Protein AF-0000000078900955 (afdb_homodimer)

Sequence (194 aa):
MAQRLTGERGRADDDAGPAPTTMTDDDWQAQVTREAAKAIGQWLEGRGRLHQPIAVLTLPELEAMAANAIARFVVLASERIRDRPDDNRDLTRLLLGMAQRLTGERGRADDDAGPAPTTMTDDDWQAQVTREAAKAIGQWLEGRGRLHQPIAVLTLPELEAMAANAIARFVVLASERIRDRPDDNRDLTRLLLG

Structure (mmCIF, N/CA/C/O backbone):
data_AF-0000000078900955-model_v1
#
loop_
_entity.id
_entity.type
_entity.pdbx_description
1 polymer 'Uncharacterized protein'
#
loop_
_atom_site.group_PDB
_atom_site.id
_atom_site.type_symbol
_atom_site.label_atom_id
_atom_site.label_alt_id
_atom_site.label_comp_id
_atom_site.label_asym_id
_atom_site.label_entity_id
_atom_site.label_seq_id
_atom_site.pdbx_PDB_ins_code
_atom_site.Cartn_x
_atom_site.Cartn_y
_atom_site.Cartn_z
_atom_site.occupancy
_atom_site.B_iso_or_equiv
_atom_site.auth_seq_id
_atom_site.auth_comp_id
_atom_site.auth_asym_id
_atom_site.auth_atom_id
_atom_site.pdbx_PDB_model_num
ATOM 1 N N . MET A 1 1 ? -34.344 26.328 66.875 1 30.12 1 MET A N 1
ATOM 2 C CA . MET A 1 1 ? -33.594 25.078 66.812 1 30.12 1 MET A CA 1
ATOM 3 C C . MET A 1 1 ? -33.469 24.625 65.375 1 30.12 1 MET A C 1
ATOM 5 O O . MET A 1 1 ? -34.438 24.141 64.75 1 30.12 1 MET A O 1
ATOM 9 N N . ALA A 1 2 ? -32.75 25.469 64.5 1 43.09 2 ALA A N 1
ATOM 10 C CA . ALA A 1 2 ? -32.594 25.422 63.062 1 43.09 2 ALA A CA 1
ATOM 11 C C . ALA A 1 2 ? -31.906 24.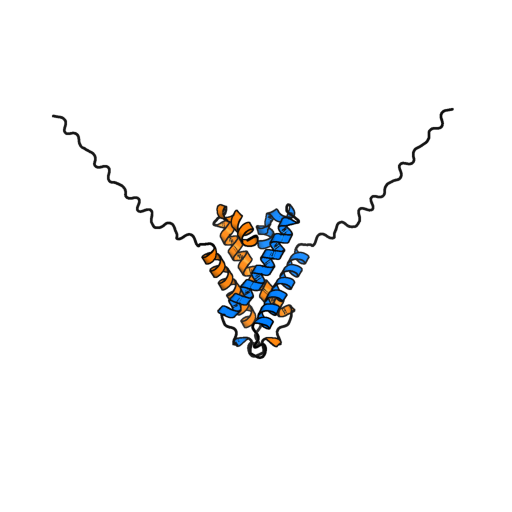141 62.625 1 43.09 2 ALA A C 1
ATOM 13 O O . ALA A 1 2 ? -30.859 23.781 63.156 1 43.09 2 ALA A O 1
ATOM 14 N N . GLN A 1 3 ? -32.656 23.109 62.219 1 37.81 3 GLN A N 1
ATOM 15 C CA . GLN A 1 3 ? -32.219 21.828 61.688 1 37.81 3 GLN A CA 1
ATOM 16 C C . GLN A 1 3 ? -31.234 22.016 60.531 1 37.81 3 GLN A C 1
ATOM 18 O O . GLN A 1 3 ? -31.516 22.75 59.594 1 37.81 3 GLN A O 1
ATOM 23 N N . ARG A 1 4 ? -29.969 21.844 60.812 1 40.12 4 ARG A N 1
ATOM 24 C CA . ARG A 1 4 ? -28.812 21.766 59.938 1 40.12 4 ARG A CA 1
ATOM 25 C C . ARG A 1 4 ? -28.984 20.641 58.906 1 40.12 4 ARG A C 1
ATOM 27 O O . ARG A 1 4 ? -28.984 19.469 59.281 1 40.12 4 ARG A O 1
ATOM 34 N N . LEU A 1 5 ? -29.891 20.859 57.938 1 44.38 5 LEU A N 1
ATOM 35 C CA . LEU A 1 5 ? -29.938 19.844 56.875 1 44.38 5 LEU A CA 1
ATOM 36 C C . LEU A 1 5 ? -28.562 19.641 56.25 1 44.38 5 LEU A C 1
ATOM 38 O O . LEU A 1 5 ? -27.969 20.578 55.75 1 44.38 5 LEU A O 1
ATOM 42 N N . THR A 1 6 ? -27.766 18.797 56.844 1 43.53 6 THR A N 1
ATOM 43 C CA . THR A 1 6 ? -26.516 18.312 56.281 1 43.53 6 THR A CA 1
ATOM 44 C C . THR A 1 6 ? -26.734 17.703 54.906 1 43.53 6 THR A C 1
ATOM 46 O O . THR A 1 6 ? -27.531 16.766 54.75 1 43.53 6 THR A O 1
ATOM 49 N N . GLY A 1 7 ? -26.812 18.5 53.875 1 39.59 7 GLY A N 1
ATOM 50 C CA . GLY A 1 7 ? -26.828 18.047 52.5 1 39.59 7 GLY A CA 1
ATOM 51 C C . GLY A 1 7 ? -25.719 17.047 52.188 1 39.59 7 GLY A C 1
ATOM 52 O O . GLY A 1 7 ? -24.547 17.328 52.438 1 39.59 7 GLY A O 1
ATOM 53 N N . GLU A 1 8 ? -25.953 15.711 52.406 1 42.03 8 GLU A N 1
ATOM 54 C CA . GLU A 1 8 ? -25.062 14.68 51.906 1 42.03 8 GLU A CA 1
ATOM 55 C C . GLU A 1 8 ? -24.688 14.938 50.438 1 42.03 8 GLU A C 1
ATOM 57 O O . GLU A 1 8 ? -25.562 15.094 49.594 1 42.03 8 GLU A O 1
ATOM 62 N N . ARG A 1 9 ? -23.609 15.68 50.219 1 45.16 9 ARG A N 1
ATOM 63 C CA . ARG A 1 9 ? -23.016 15.68 48.875 1 45.16 9 ARG A CA 1
ATOM 64 C C . ARG A 1 9 ? -22.781 14.258 48.375 1 45.16 9 ARG A C 1
ATOM 66 O O . ARG A 1 9 ? -22.062 13.477 49 1 45.16 9 ARG A O 1
ATOM 73 N N . GLY A 1 10 ? -23.812 13.68 47.781 1 38.97 10 GLY A N 1
ATOM 74 C CA . GLY A 1 10 ? -23.578 12.438 47.062 1 38.97 10 GLY A CA 1
ATOM 75 C C . GLY A 1 10 ? -22.312 12.469 46.219 1 38.97 10 GLY A C 1
ATOM 76 O O . GLY A 1 10 ? -22.078 13.414 45.469 1 38.97 10 GLY A O 1
ATOM 77 N N . ARG A 1 11 ? -21.266 11.844 46.656 1 44.22 11 ARG A N 1
ATOM 78 C CA . ARG A 1 11 ? -20.078 11.539 45.875 1 44.22 11 ARG A CA 1
ATOM 79 C C . ARG A 1 11 ? -20.469 10.992 44.5 1 44.22 11 ARG A C 1
ATOM 81 O O . ARG A 1 11 ? -21.047 9.906 44.406 1 44.22 11 ARG A O 1
ATOM 88 N N . ALA A 1 12 ? -20.906 11.93 43.625 1 44.22 12 ALA A N 1
ATOM 89 C CA . ALA A 1 12 ? -20.953 11.453 42.219 1 44.22 12 ALA A CA 1
ATOM 90 C C . ALA A 1 12 ? -19.672 10.719 41.844 1 44.22 12 ALA A C 1
ATOM 92 O O . ALA A 1 12 ? -18.594 11.312 41.844 1 44.22 12 ALA A O 1
ATOM 93 N N . ASP A 1 13 ? -19.469 9.477 42.281 1 42.44 13 ASP A N 1
ATOM 94 C CA . ASP A 1 13 ? -18.469 8.609 41.688 1 42.44 13 ASP A CA 1
ATOM 95 C C . ASP A 1 13 ? -18.484 8.734 40.156 1 42.44 13 ASP A C 1
ATOM 97 O O . ASP A 1 13 ? -19.5 8.398 39.531 1 42.44 13 ASP A O 1
ATOM 101 N N . ASP A 1 14 ? -17.922 9.836 39.688 1 42.22 14 ASP A N 1
ATOM 102 C CA . ASP A 1 14 ? -17.609 9.859 38.25 1 42.22 14 ASP A CA 1
ATOM 103 C C . ASP A 1 14 ? -17.062 8.516 37.781 1 42.22 14 ASP A C 1
ATOM 105 O O . ASP A 1 14 ? -15.93 8.148 38.125 1 42.22 14 ASP A O 1
ATOM 109 N N . ASP A 1 15 ? -17.797 7.562 37.812 1 42.69 15 ASP A N 1
ATOM 110 C CA . ASP A 1 15 ? -17.375 6.387 37.062 1 42.69 15 ASP A CA 1
ATOM 111 C C . ASP A 1 15 ? -16.797 6.785 35.719 1 42.69 15 ASP A C 1
ATOM 113 O O . ASP A 1 15 ? -17.531 6.965 34.75 1 42.69 15 ASP A O 1
ATOM 117 N N . ALA A 1 16 ? -15.805 7.77 35.75 1 47.09 16 ALA A N 1
ATOM 118 C CA . ALA A 1 16 ? -15.047 7.891 34.5 1 47.09 16 ALA A CA 1
ATOM 119 C C . ALA A 1 16 ? -14.82 6.523 33.875 1 47.09 16 ALA A C 1
ATOM 121 O O . ALA A 1 16 ? -14.148 5.668 34.438 1 47.09 16 ALA A O 1
ATOM 122 N N . GLY A 1 17 ? -15.766 6.027 33.188 1 43.19 17 GLY A N 1
ATOM 123 C CA . GLY A 1 17 ? -15.547 4.836 32.375 1 43.19 17 GLY A CA 1
ATOM 124 C C . GLY A 1 17 ? -14.148 4.75 31.812 1 43.19 17 GLY A C 1
ATOM 125 O O . GLY A 1 17 ? -13.414 5.742 31.781 1 43.19 17 GLY A O 1
ATOM 126 N N . PRO A 1 18 ? -13.492 3.559 31.844 1 47.34 18 PRO A N 1
ATOM 127 C CA . PRO A 1 18 ? -12.125 3.48 31.312 1 47.34 18 PRO A CA 1
ATOM 128 C C . PRO A 1 18 ? -11.914 4.367 30.094 1 47.34 18 PRO A C 1
ATOM 130 O O . PRO A 1 18 ? -12.859 4.625 29.344 1 47.34 18 PRO A O 1
ATOM 133 N N . ALA A 1 19 ? -11.172 5.363 30.203 1 46.53 19 ALA A N 1
ATOM 134 C CA . ALA A 1 19 ? -10.742 6.184 29.062 1 46.53 19 ALA A CA 1
ATOM 135 C C . ALA A 1 19 ? -10.734 5.375 27.781 1 46.53 19 ALA A C 1
ATOM 137 O O . ALA A 1 19 ? -10.531 4.16 27.797 1 46.53 19 ALA A O 1
ATOM 138 N N . PRO A 1 20 ? -11.547 5.684 26.797 1 47.31 20 PRO A N 1
ATOM 139 C CA . PRO A 1 20 ? -11.461 4.902 25.547 1 47.31 20 PRO A CA 1
ATOM 140 C C . PRO A 1 20 ? -10.062 4.367 25.281 1 47.31 20 PRO A C 1
ATOM 142 O O . PRO A 1 20 ? -9.07 5.055 25.547 1 47.31 20 PRO A O 1
ATOM 145 N N . THR A 1 21 ? -9.773 3.162 25.75 1 49.62 21 THR A N 1
ATOM 146 C CA . THR A 1 21 ? -8.477 2.545 25.516 1 49.62 21 THR A CA 1
ATOM 147 C C . THR A 1 21 ? -7.82 3.133 24.266 1 49.62 21 THR A C 1
ATOM 149 O O . THR A 1 21 ? -8.32 2.953 23.156 1 49.62 21 THR A O 1
ATOM 152 N N . THR A 1 22 ? -7.398 4.387 24.328 1 60.03 22 THR A N 1
ATOM 153 C CA . THR A 1 22 ? -6.684 5.102 23.281 1 60.03 22 THR A CA 1
ATOM 154 C C . THR A 1 22 ? -5.793 4.152 22.484 1 60.03 22 THR A C 1
ATOM 156 O O . THR A 1 22 ? -5.113 3.299 23.062 1 60.03 22 THR A O 1
ATOM 159 N N . MET A 1 23 ? -6.332 3.738 21.281 1 75.25 23 MET A N 1
ATOM 160 C CA . MET A 1 23 ? -5.512 2.949 20.359 1 75.25 23 MET A CA 1
ATOM 161 C C . MET A 1 23 ? -4.047 3.355 20.453 1 75.25 23 MET A C 1
ATOM 163 O O . MET A 1 23 ? -3.707 4.523 20.266 1 75.25 23 MET A O 1
ATOM 167 N N . THR A 1 24 ? -3.254 2.438 21.094 1 81.62 24 THR A N 1
ATOM 168 C CA . THR A 1 24 ? -1.818 2.693 21.141 1 81.62 24 THR A CA 1
ATOM 169 C C . THR A 1 24 ? -1.238 2.832 19.75 1 81.62 24 THR A C 1
ATOM 171 O O . THR A 1 24 ? -1.899 2.498 18.75 1 81.62 24 THR A O 1
ATOM 174 N N . ASP A 1 25 ? -0.126 3.322 19.641 1 80.19 25 ASP A N 1
ATOM 175 C CA . ASP A 1 25 ? 0.554 3.428 18.344 1 80.19 25 ASP A CA 1
ATOM 176 C C . ASP A 1 25 ? 0.719 2.055 17.703 1 80.19 25 ASP A C 1
ATOM 178 O O . ASP A 1 25 ? 0.597 1.919 16.484 1 80.19 25 ASP A O 1
ATOM 182 N N . ASP A 1 26 ? 1.069 1.091 18.547 1 85 26 ASP A N 1
ATOM 183 C CA . ASP A 1 26 ? 1.212 -0.268 18.031 1 85 26 ASP A CA 1
ATOM 184 C C . ASP A 1 26 ? -0.115 -0.791 17.484 1 85 26 ASP A C 1
ATOM 186 O O . ASP A 1 26 ? -0.142 -1.495 16.469 1 85 26 ASP A O 1
ATOM 190 N N . ASP A 1 27 ? -1.159 -0.465 18.234 1 89 27 ASP A N 1
ATOM 191 C CA . ASP A 1 27 ? -2.484 -0.878 17.781 1 89 27 ASP A CA 1
ATOM 192 C C . ASP A 1 27 ? -2.836 -0.232 16.453 1 89 27 ASP A C 1
ATOM 194 O O . ASP A 1 27 ? -3.385 -0.889 15.562 1 89 27 ASP A O 1
ATOM 198 N N . TRP A 1 28 ? -2.508 0.964 16.391 1 87.94 28 TRP A N 1
ATOM 199 C CA . TRP A 1 28 ? -2.791 1.691 15.148 1 87.94 28 TRP A CA 1
ATOM 200 C C . TRP A 1 28 ? -1.975 1.133 13.992 1 87.94 28 TRP A C 1
ATOM 202 O O . TRP A 1 28 ? -2.504 0.912 12.898 1 87.94 28 TRP A O 1
ATOM 212 N N . GLN A 1 29 ? -0.719 0.876 14.164 1 90.56 29 GLN A N 1
ATOM 213 C CA . GLN A 1 29 ? 0.156 0.327 13.133 1 90.56 29 GLN A CA 1
ATOM 214 C C . GLN A 1 29 ? -0.349 -1.029 12.648 1 90.56 29 GLN A C 1
ATOM 216 O O . GLN A 1 29 ? -0.343 -1.307 11.445 1 90.56 29 GLN A O 1
ATOM 221 N N . ALA A 1 30 ? -0.768 -1.816 13.617 1 94.25 30 ALA A N 1
ATOM 222 C CA . ALA A 1 30 ? -1.303 -3.125 13.25 1 94.25 30 ALA A CA 1
ATOM 223 C C . ALA A 1 30 ? -2.568 -2.984 12.414 1 94.25 30 ALA A C 1
ATOM 225 O O . ALA A 1 30 ? -2.736 -3.682 11.406 1 94.25 30 ALA A O 1
ATOM 226 N N . GLN A 1 31 ? -3.402 -2.066 12.859 1 94.56 31 GLN A N 1
ATOM 227 C CA . GLN A 1 31 ? -4.672 -1.865 12.164 1 94.56 31 GLN A CA 1
ATOM 228 C C . GLN A 1 31 ? -4.453 -1.323 10.758 1 94.56 31 GLN A C 1
ATOM 230 O O . GLN A 1 31 ? -5.043 -1.823 9.797 1 94.56 31 GLN A O 1
ATOM 235 N N . VAL A 1 32 ? -3.635 -0.364 10.633 1 94.5 32 VAL A N 1
ATOM 236 C CA . VAL A 1 32 ? -3.434 0.253 9.328 1 94.5 32 VAL A CA 1
ATOM 237 C C . VAL A 1 32 ? -2.756 -0.739 8.383 1 94.5 32 VAL A C 1
ATOM 239 O O . VAL A 1 32 ? -3.084 -0.8 7.195 1 94.5 32 VAL A O 1
ATOM 242 N N . THR A 1 33 ? -1.841 -1.527 8.898 1 97.56 33 THR A N 1
ATOM 243 C CA . THR A 1 33 ? -1.17 -2.537 8.086 1 97.56 33 THR A CA 1
ATOM 244 C C . THR A 1 33 ? -2.168 -3.578 7.582 1 97.56 33 THR A C 1
ATOM 246 O O . THR A 1 33 ? -2.141 -3.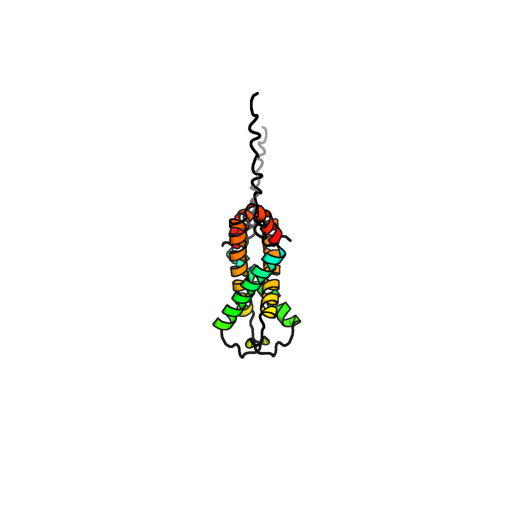957 6.41 1 97.56 33 THR A O 1
ATOM 249 N N . ARG A 1 34 ? -3.021 -3.973 8.453 1 98.69 34 ARG A N 1
ATOM 250 C CA . ARG A 1 34 ? -4.023 -4.969 8.094 1 98.69 34 ARG A CA 1
ATOM 251 C C . ARG A 1 34 ? -4.977 -4.43 7.027 1 98.69 34 ARG A C 1
ATOM 253 O O . ARG A 1 34 ? -5.301 -5.125 6.066 1 98.69 34 ARG A O 1
ATOM 260 N N . GLU A 1 35 ? -5.383 -3.26 7.203 1 98.56 35 GLU A N 1
ATOM 261 C CA . GLU A 1 35 ? -6.301 -2.66 6.238 1 98.56 35 GLU A CA 1
ATOM 262 C C . GLU A 1 35 ? -5.613 -2.436 4.891 1 98.56 35 GLU A C 1
ATOM 264 O O . GLU A 1 35 ? -6.227 -2.623 3.838 1 98.56 35 GLU A O 1
ATOM 269 N N . ALA A 1 36 ? -4.41 -2.064 4.883 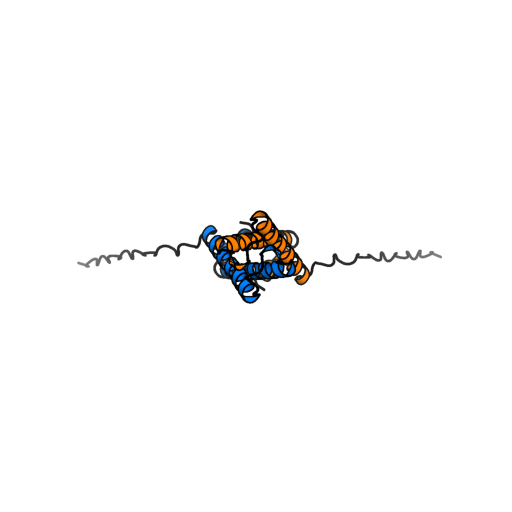1 98.62 36 ALA A N 1
ATOM 270 C CA . ALA A 1 36 ? -3.646 -1.922 3.646 1 98.62 36 ALA A CA 1
ATOM 271 C C . ALA A 1 36 ? -3.432 -3.275 2.977 1 98.62 36 ALA A C 1
ATOM 273 O O . ALA A 1 36 ? -3.477 -3.381 1.748 1 98.62 36 ALA A O 1
ATOM 274 N N . ALA A 1 37 ? -3.186 -4.27 3.791 1 98.94 37 ALA A N 1
ATOM 275 C CA . ALA A 1 37 ? -3.061 -5.629 3.27 1 98.94 37 ALA A CA 1
ATOM 276 C C . ALA A 1 37 ? -4.34 -6.062 2.557 1 98.94 37 ALA A C 1
ATOM 278 O O . ALA A 1 37 ? -4.285 -6.676 1.489 1 98.94 37 ALA A O 1
ATOM 279 N N . LYS A 1 38 ? -5.441 -5.734 3.141 1 98.88 38 LYS A N 1
ATOM 280 C CA . LYS A 1 38 ? -6.727 -6.062 2.527 1 98.88 38 LYS A CA 1
ATOM 281 C C . LYS A 1 38 ? -6.891 -5.352 1.187 1 98.88 38 LYS A C 1
ATOM 283 O O . LYS A 1 38 ? -7.449 -5.918 0.244 1 98.88 38 LYS A O 1
ATOM 288 N N . ALA A 1 39 ? -6.418 -4.184 1.075 1 98.88 39 ALA A N 1
ATOM 289 C CA . ALA A 1 39 ? -6.48 -3.441 -0.182 1 98.88 39 ALA A CA 1
ATOM 290 C C . ALA A 1 39 ? -5.633 -4.113 -1.259 1 98.88 39 ALA A C 1
ATOM 292 O O . ALA A 1 39 ? -6.051 -4.207 -2.416 1 98.88 39 ALA A O 1
ATOM 293 N N . ILE A 1 40 ? -4.43 -4.582 -0.86 1 98.94 40 ILE A N 1
ATOM 294 C CA . ILE A 1 40 ? -3.594 -5.336 -1.786 1 98.94 40 ILE A CA 1
ATOM 295 C C . ILE A 1 40 ? -4.336 -6.59 -2.244 1 98.94 40 ILE A C 1
ATOM 297 O O . ILE A 1 40 ? -4.379 -6.891 -3.439 1 98.94 40 ILE A O 1
ATOM 301 N N . GLY A 1 41 ? -4.848 -7.32 -1.303 1 98.81 41 GLY A N 1
ATOM 302 C CA . GLY A 1 41 ? -5.57 -8.547 -1.609 1 98.81 41 GLY A CA 1
ATOM 303 C C . GLY A 1 41 ? -6.754 -8.32 -2.533 1 98.81 41 GLY A C 1
ATOM 304 O O . GLY A 1 41 ? -6.969 -9.094 -3.471 1 98.81 41 GLY A O 1
ATOM 305 N N . GLN A 1 42 ? -7.531 -7.32 -2.266 1 98.75 42 GLN A N 1
ATOM 306 C CA . GLN A 1 42 ? -8.688 -6.992 -3.098 1 98.75 42 GLN A CA 1
ATOM 307 C C . GLN A 1 42 ? -8.258 -6.664 -4.527 1 98.75 42 GLN A C 1
ATOM 309 O O . GLN A 1 42 ? -8.93 -7.051 -5.484 1 98.75 42 GLN A O 1
ATOM 314 N N . TRP A 1 43 ? -7.215 -5.941 -4.645 1 98.75 43 TRP A N 1
ATOM 315 C CA . TRP A 1 43 ? -6.707 -5.641 -5.98 1 98.75 43 TRP A CA 1
ATOM 316 C C . TRP A 1 43 ? -6.293 -6.914 -6.707 1 98.75 43 TRP A C 1
ATOM 318 O O . TRP A 1 43 ? -6.605 -7.094 -7.887 1 98.75 43 TRP A O 1
ATOM 328 N N . LEU A 1 44 ? -5.539 -7.828 -6.035 1 98.69 44 LEU A N 1
ATOM 329 C CA . LEU A 1 44 ? -5.129 -9.094 -6.633 1 98.69 44 LEU A CA 1
ATOM 330 C C . LEU A 1 44 ? -6.344 -9.891 -7.105 1 98.69 44 LEU A C 1
ATOM 332 O O . LEU A 1 44 ? -6.324 -10.469 -8.195 1 98.69 44 LEU A O 1
ATOM 336 N N . GLU A 1 45 ? -7.34 -9.93 -6.238 1 98.31 45 GLU A N 1
ATOM 337 C CA . GLU A 1 45 ? -8.57 -10.625 -6.602 1 98.31 45 GLU A CA 1
ATOM 338 C C . GLU A 1 45 ? -9.219 -10 -7.828 1 98.31 45 GLU A C 1
ATOM 340 O O . GLU A 1 45 ? -9.711 -10.703 -8.711 1 98.31 45 GLU A O 1
ATOM 345 N N . GLY A 1 46 ? -9.211 -8.695 -7.879 1 98.19 46 GLY A N 1
ATOM 346 C CA . GLY A 1 46 ? -9.797 -7.973 -8.992 1 98.19 46 GLY A CA 1
ATOM 347 C C . GLY A 1 46 ? -9.031 -8.148 -10.289 1 98.19 46 GLY A C 1
ATOM 348 O O . GLY A 1 46 ? -9.625 -8.203 -11.367 1 98.19 46 GLY A O 1
ATOM 349 N N . ARG A 1 47 ? -7.676 -8.117 -10.109 1 96.12 47 ARG A N 1
ATOM 350 C CA . ARG A 1 47 ? -6.805 -8.352 -11.258 1 96.12 47 ARG A CA 1
ATOM 351 C C . ARG A 1 47 ? -7.098 -9.711 -11.898 1 96.12 47 ARG A C 1
ATOM 353 O O . ARG A 1 47 ? -6.953 -9.875 -13.109 1 96.12 47 ARG A O 1
ATOM 360 N N . GLY A 1 48 ? -7.34 -10.719 -11.023 1 97.12 48 GLY A N 1
ATOM 361 C CA . GLY A 1 48 ? -7.516 -12.086 -11.492 1 97.12 48 GLY A CA 1
ATOM 362 C C . GLY A 1 48 ? -6.203 -12.82 -11.695 1 97.12 48 GLY A C 1
ATOM 363 O O . GLY A 1 48 ? -5.18 -12.438 -11.125 1 97.12 48 GLY A O 1
ATOM 364 N N . ARG A 1 49 ? -6.289 -14.047 -12.344 1 97.81 49 ARG A N 1
ATOM 365 C CA . ARG A 1 49 ? -5.137 -14.883 -12.672 1 97.81 49 ARG A CA 1
ATOM 366 C C . ARG A 1 49 ? -4.402 -15.328 -11.414 1 97.81 49 ARG A C 1
ATOM 368 O O . ARG A 1 49 ? -3.174 -15.266 -11.352 1 97.81 49 ARG A O 1
ATOM 375 N N . LEU A 1 50 ? -5.191 -15.617 -10.43 1 98.19 50 LEU A N 1
ATOM 376 C CA . LEU A 1 50 ? -4.652 -16 -9.133 1 98.19 50 LEU A CA 1
ATOM 377 C C . LEU A 1 50 ? -3.928 -17.344 -9.219 1 98.19 50 LEU A C 1
ATOM 379 O O . LEU A 1 50 ? -3.154 -17.688 -8.32 1 98.19 50 LEU A O 1
ATOM 383 N N . HIS A 1 51 ? -4.168 -18.062 -10.281 1 98.25 51 HIS A N 1
ATOM 384 C CA . HIS A 1 51 ? -3.537 -19.359 -10.484 1 98.25 51 HIS A CA 1
ATOM 385 C C . HIS A 1 51 ? -2.094 -19.203 -10.953 1 98.25 51 HIS A C 1
ATOM 387 O O . HIS A 1 51 ? -1.321 -20.172 -10.922 1 98.25 51 HIS A O 1
ATOM 393 N N . GLN A 1 52 ? -1.753 -18.031 -11.453 1 98.62 52 GLN A N 1
ATOM 394 C CA . GLN A 1 52 ? -0.413 -17.781 -11.977 1 98.62 52 GLN A CA 1
ATOM 395 C C . GLN A 1 52 ? 0.612 -17.703 -10.844 1 98.62 52 GLN A C 1
ATOM 397 O O . GLN A 1 52 ? 0.285 -17.281 -9.734 1 98.62 52 GLN A O 1
ATOM 402 N N . PRO A 1 53 ? 1.832 -18.156 -11.141 1 98.56 53 PRO A N 1
ATOM 403 C CA . PRO A 1 53 ? 2.895 -18.047 -10.141 1 98.56 53 PRO A CA 1
ATOM 404 C C . PRO A 1 53 ? 3.17 -16.609 -9.727 1 98.56 53 PRO A C 1
ATOM 406 O O . PRO A 1 53 ? 2.975 -15.68 -10.523 1 98.56 53 PRO A O 1
ATOM 409 N N . ILE A 1 54 ? 3.641 -16.375 -8.477 1 98.56 54 ILE A N 1
ATOM 410 C CA . ILE A 1 54 ? 4.008 -15.062 -7.941 1 98.56 54 ILE A CA 1
ATOM 411 C C . ILE A 1 54 ? 5.074 -14.422 -8.828 1 98.56 54 ILE A C 1
ATOM 413 O O . ILE A 1 54 ? 5.082 -13.211 -9.023 1 98.56 54 ILE A O 1
ATOM 417 N N . ALA A 1 55 ? 5.848 -15.242 -9.562 1 98.31 55 ALA A N 1
ATOM 418 C CA . ALA A 1 55 ? 6.992 -14.812 -10.352 1 98.31 55 ALA A CA 1
ATOM 419 C C . ALA A 1 55 ? 6.543 -14.023 -11.586 1 98.31 55 ALA A C 1
ATOM 421 O O . ALA A 1 55 ? 7.34 -13.32 -12.203 1 98.31 55 ALA A O 1
ATOM 422 N N . VAL A 1 56 ? 5.316 -14.109 -11.898 1 98.19 56 VAL A N 1
ATOM 423 C CA . VAL A 1 56 ? 4.871 -13.484 -13.141 1 98.19 56 VAL A CA 1
ATOM 424 C C . VAL A 1 56 ? 4.473 -12.039 -12.875 1 98.19 56 VAL A C 1
ATOM 426 O O . VAL A 1 56 ? 4.223 -11.273 -13.812 1 98.19 56 VAL A O 1
ATOM 429 N N . LEU A 1 57 ? 4.316 -11.68 -11.641 1 98.38 57 LEU A N 1
ATOM 430 C CA . LEU A 1 57 ? 3.951 -10.305 -11.305 1 98.38 57 LEU A CA 1
ATOM 431 C C . LEU A 1 57 ? 4.965 -9.32 -11.883 1 98.38 57 LEU A C 1
ATOM 433 O O . LEU A 1 57 ? 6.168 -9.453 -11.648 1 98.38 57 LEU A O 1
ATOM 437 N N . THR A 1 58 ? 4.465 -8.328 -12.578 1 98.31 58 THR A N 1
ATOM 438 C CA . THR A 1 58 ? 5.293 -7.32 -13.227 1 98.31 58 THR A CA 1
ATOM 439 C C . THR A 1 58 ? 5.43 -6.086 -12.336 1 98.31 58 THR A C 1
ATOM 441 O O . THR A 1 58 ? 4.719 -5.949 -11.344 1 98.31 58 THR A O 1
ATOM 444 N N . LEU A 1 59 ? 6.32 -5.227 -12.781 1 98.25 59 LEU A N 1
ATOM 445 C CA . LEU A 1 59 ? 6.508 -3.996 -12.016 1 98.25 59 LEU A CA 1
ATOM 446 C C . LEU A 1 59 ? 5.246 -3.145 -12.039 1 98.25 59 LEU A C 1
ATOM 448 O O . LEU A 1 59 ? 4.832 -2.611 -11.008 1 98.25 59 LEU A O 1
ATOM 452 N N . PRO A 1 60 ? 4.547 -3.021 -13.141 1 98.44 60 PRO A N 1
ATOM 453 C CA . PRO A 1 60 ? 3.295 -2.262 -13.125 1 98.44 60 PRO A CA 1
ATOM 454 C C . PRO A 1 60 ? 2.252 -2.859 -12.188 1 98.44 60 PRO A C 1
ATOM 456 O O . PRO A 1 60 ? 1.476 -2.123 -11.57 1 98.44 60 PRO A O 1
ATOM 459 N N . GLU A 1 61 ? 2.271 -4.172 -12.008 1 98.69 61 GLU A N 1
ATOM 460 C CA . GLU A 1 61 ? 1.336 -4.812 -11.086 1 98.69 61 GLU A CA 1
ATOM 461 C C . GLU A 1 61 ? 1.753 -4.598 -9.633 1 98.69 61 GLU A C 1
ATOM 463 O O . GLU A 1 61 ? 0.906 -4.371 -8.766 1 98.69 61 GLU A O 1
ATOM 468 N N . LEU A 1 62 ? 3.049 -4.641 -9.414 1 98.88 62 LEU A N 1
ATOM 469 C CA . LEU A 1 62 ? 3.555 -4.312 -8.086 1 98.88 62 LEU A CA 1
ATOM 470 C C . LEU A 1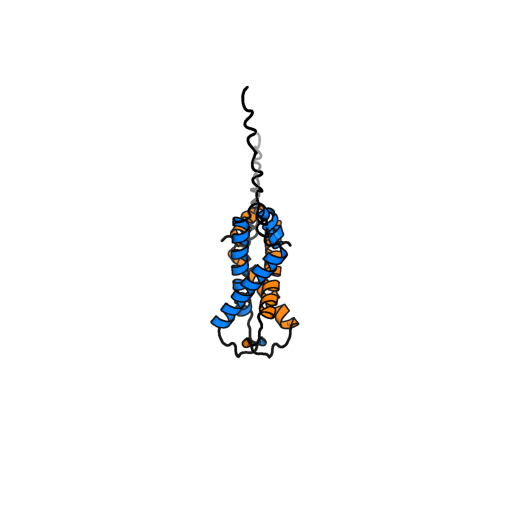 62 ? 3.262 -2.859 -7.734 1 98.88 62 LEU A C 1
ATOM 472 O O . LEU A 1 62 ? 2.953 -2.545 -6.586 1 98.88 62 LEU A O 1
ATOM 476 N N . GLU A 1 63 ? 3.318 -2.012 -8.734 1 98.81 63 GLU A N 1
ATOM 477 C CA . GLU A 1 63 ? 2.975 -0.608 -8.531 1 98.81 63 GLU A CA 1
ATOM 478 C C . GLU A 1 63 ? 1.496 -0.448 -8.18 1 98.81 63 GLU A C 1
ATOM 480 O O . GLU A 1 63 ? 1.139 0.359 -7.32 1 98.81 63 GLU A O 1
ATOM 485 N N . ALA A 1 64 ? 0.665 -1.167 -8.828 1 98.81 64 ALA A N 1
ATOM 486 C CA . ALA A 1 64 ? -0.759 -1.114 -8.508 1 98.81 64 ALA A CA 1
ATOM 487 C C . ALA A 1 64 ? -1.02 -1.584 -7.078 1 98.81 64 ALA A C 1
ATOM 489 O O . ALA A 1 64 ? -1.819 -0.985 -6.355 1 98.81 64 ALA A O 1
ATOM 490 N N . MET A 1 65 ? -0.323 -2.613 -6.621 1 98.88 65 MET A N 1
ATOM 491 C CA . MET A 1 65 ? -0.435 -3.109 -5.254 1 98.88 65 MET A CA 1
ATOM 492 C C . MET A 1 65 ? 0.04 -2.062 -4.25 1 98.88 65 MET A C 1
ATOM 494 O O . MET A 1 65 ? -0.641 -1.788 -3.262 1 98.88 65 MET A O 1
ATOM 498 N N . ALA A 1 66 ? 1.157 -1.495 -4.613 1 98.88 66 ALA A N 1
ATOM 499 C CA . ALA A 1 66 ? 1.725 -0.458 -3.754 1 98.88 66 ALA A CA 1
ATOM 500 C C . ALA A 1 66 ? 0.789 0.743 -3.652 1 98.88 66 ALA A C 1
ATOM 502 O O . ALA A 1 66 ? 0.578 1.283 -2.564 1 98.88 66 ALA A O 1
ATOM 503 N N . ALA A 1 67 ? 0.215 1.144 -4.758 1 98.06 67 ALA A N 1
ATOM 504 C CA . ALA A 1 67 ? -0.699 2.283 -4.789 1 98.06 67 ALA A CA 1
ATOM 505 C C . ALA A 1 67 ? -1.92 2.031 -3.91 1 98.06 67 ALA A C 1
ATOM 507 O O . ALA A 1 67 ? -2.373 2.93 -3.195 1 98.06 67 ALA A O 1
ATOM 508 N N . ASN A 1 68 ? -2.408 0.871 -3.932 1 98.5 68 ASN A N 1
ATOM 509 C CA . ASN A 1 68 ? -3.578 0.532 -3.127 1 98.5 68 ASN A CA 1
ATOM 510 C C . ASN A 1 68 ? -3.246 0.509 -1.638 1 98.5 68 ASN A C 1
ATOM 512 O O . ASN A 1 68 ? -4.031 0.984 -0.815 1 98.5 68 ASN A O 1
ATOM 516 N N . ALA A 1 69 ? -2.123 -0.096 -1.333 1 98.44 69 ALA A N 1
ATOM 517 C CA . ALA A 1 69 ? -1.679 -0.117 0.058 1 98.44 69 ALA A CA 1
ATOM 518 C C . ALA A 1 69 ? -1.494 1.3 0.596 1 98.44 69 ALA A C 1
ATOM 520 O O . ALA A 1 69 ? -1.983 1.628 1.68 1 98.44 69 ALA A O 1
ATOM 521 N N . ILE A 1 70 ? -0.829 2.127 -0.157 1 95.19 70 ILE A N 1
ATOM 522 C CA . ILE A 1 70 ? -0.504 3.494 0.238 1 95.19 70 ILE A CA 1
ATOM 523 C C . ILE A 1 70 ? -1.785 4.316 0.346 1 95.19 70 ILE A C 1
ATOM 525 O O . ILE A 1 70 ? -1.956 5.09 1.292 1 95.19 70 ILE A O 1
ATOM 529 N N . ALA A 1 71 ? -2.68 4.164 -0.595 1 94.69 71 ALA A N 1
ATOM 530 C CA . ALA A 1 71 ? -3.941 4.898 -0.57 1 94.69 71 ALA A CA 1
ATOM 531 C C . ALA A 1 71 ? -4.738 4.582 0.692 1 94.69 71 ALA A C 1
ATOM 533 O O . ALA A 1 71 ? -5.266 5.484 1.344 1 94.69 71 ALA A O 1
ATOM 534 N N . ARG A 1 72 ? -4.777 3.34 1.032 1 96.44 72 ARG A N 1
ATOM 535 C CA . ARG A 1 72 ? -5.512 2.953 2.232 1 96.44 72 ARG A CA 1
ATOM 536 C C . ARG A 1 72 ? -4.836 3.5 3.486 1 96.44 72 ARG A C 1
ATOM 538 O O . ARG A 1 72 ? -5.512 3.975 4.402 1 96.44 72 ARG A O 1
ATOM 545 N N . PHE A 1 73 ? -3.525 3.441 3.514 1 93.62 73 PHE A N 1
ATOM 546 C CA . PHE A 1 73 ? -2.752 3.994 4.617 1 93.62 73 PHE A CA 1
ATOM 547 C C . PHE A 1 73 ? -3.039 5.48 4.793 1 93.62 73 PHE A C 1
ATOM 549 O O . PHE A 1 73 ? -3.307 5.941 5.902 1 93.62 73 PHE A O 1
ATOM 556 N N . VAL A 1 74 ? -3.006 6.152 3.699 1 90.31 74 VAL A N 1
ATOM 557 C CA . VAL A 1 74 ? -3.162 7.602 3.729 1 90.31 74 VAL A CA 1
ATOM 558 C C . VAL A 1 74 ? -4.559 7.961 4.238 1 90.31 74 VAL A C 1
ATOM 560 O O . VAL A 1 74 ? -4.711 8.883 5.043 1 90.31 74 VAL A O 1
ATOM 563 N N . VAL A 1 75 ? -5.543 7.277 3.762 1 90.88 75 VAL A N 1
ATOM 564 C CA . VAL A 1 75 ? -6.918 7.52 4.195 1 90.88 75 VAL A CA 1
ATOM 565 C C . VAL A 1 75 ? -7.027 7.305 5.703 1 90.88 75 VAL A C 1
ATOM 567 O O . VAL A 1 75 ? -7.527 8.172 6.426 1 90.88 75 VAL A O 1
ATOM 570 N N . LEU A 1 76 ? -6.5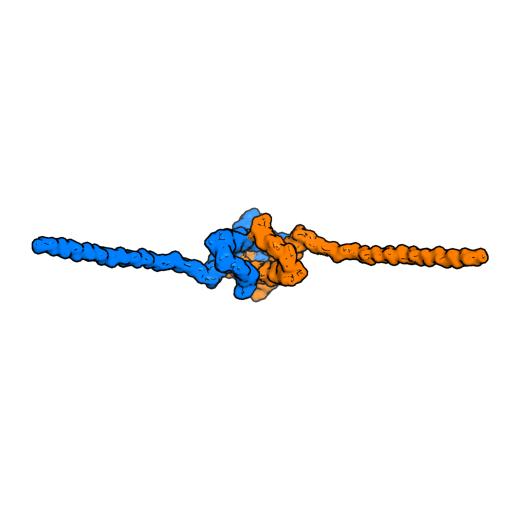12 6.207 6.238 1 90.31 76 LEU A N 1
ATOM 571 C CA . LEU A 1 76 ? -6.621 5.887 7.656 1 90.31 76 LEU A CA 1
ATOM 572 C C . LEU A 1 76 ? -5.777 6.844 8.492 1 90.31 76 LEU A C 1
ATOM 574 O O . LEU A 1 76 ? -6.191 7.246 9.586 1 90.31 76 LEU A O 1
ATOM 578 N N . ALA A 1 77 ? -4.637 7.191 7.973 1 86.12 77 ALA A N 1
ATOM 579 C CA . ALA A 1 77 ? -3.781 8.148 8.664 1 86.12 77 ALA A CA 1
ATOM 580 C C . ALA A 1 77 ? -4.445 9.523 8.742 1 86.12 77 ALA A C 1
ATOM 582 O O . ALA A 1 77 ? -4.379 10.188 9.781 1 86.12 77 ALA A O 1
ATOM 583 N N . SER A 1 78 ? -5.016 9.883 7.668 1 83.94 78 SER A N 1
ATOM 584 C CA . SER A 1 78 ? -5.715 11.164 7.625 1 83.94 78 SER A CA 1
ATOM 585 C C . SER A 1 78 ? -6.875 11.195 8.617 1 83.94 78 SER A C 1
ATOM 587 O O . S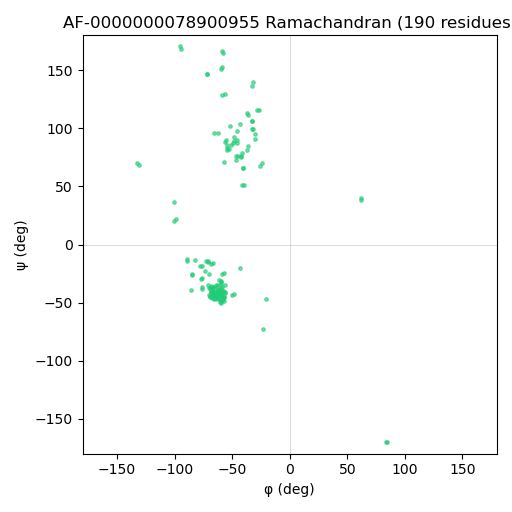ER A 1 78 ? -7.129 12.219 9.25 1 83.94 78 SER A O 1
ATOM 589 N N . GLU A 1 79 ? -7.598 10.133 8.695 1 84.19 79 GLU A N 1
ATOM 590 C CA . GLU A 1 79 ? -8.695 10.016 9.648 1 84.19 79 GLU A CA 1
ATOM 591 C C . GLU A 1 79 ? -8.188 10.125 11.086 1 84.19 79 GLU A C 1
ATOM 593 O O . GLU A 1 79 ? -8.812 10.781 11.922 1 84.19 79 GLU A O 1
ATOM 598 N N . ARG A 1 80 ? -7.098 9.469 11.305 1 82.94 80 ARG A N 1
ATOM 599 C CA . ARG A 1 80 ? -6.527 9.508 12.641 1 82.94 80 ARG A CA 1
ATOM 600 C C . ARG A 1 80 ? -6.105 10.922 13.023 1 82.94 80 ARG A C 1
ATOM 602 O O . ARG A 1 80 ? -6.297 11.352 14.164 1 82.94 80 ARG A O 1
ATOM 609 N N . ILE A 1 81 ? -5.535 11.641 12.125 1 78 81 ILE A N 1
ATOM 610 C CA . ILE A 1 81 ? -5.074 13.008 12.352 1 78 81 ILE A CA 1
ATOM 611 C C . ILE A 1 81 ? -6.273 13.914 12.609 1 78 81 ILE A C 1
ATOM 613 O O . ILE A 1 81 ? -6.219 14.789 13.477 1 78 81 ILE A O 1
ATOM 617 N N . ARG A 1 82 ? -7.223 13.758 11.789 1 78.19 82 ARG A N 1
ATOM 618 C CA . ARG A 1 82 ? -8.43 14.57 11.938 1 78.19 82 ARG A CA 1
ATOM 619 C C . ARG A 1 82 ? -9.07 14.344 13.297 1 78.19 82 ARG A C 1
ATOM 621 O O . ARG A 1 82 ? -9.57 15.289 13.922 1 78.19 82 ARG A O 1
ATOM 628 N N . ASP A 1 83 ? -9.023 13.117 13.789 1 77.62 83 ASP A N 1
ATOM 629 C CA . ASP A 1 83 ? -9.688 12.758 15.039 1 77.62 83 ASP A CA 1
ATOM 630 C C . ASP A 1 83 ? -8.805 13.078 16.25 1 77.62 83 ASP A C 1
ATOM 632 O O . ASP A 1 83 ? -9.289 13.164 17.375 1 77.62 83 ASP A O 1
ATOM 636 N N . ARG A 1 84 ? -7.578 13.078 16.031 1 74.38 84 ARG A N 1
ATOM 637 C CA . ARG A 1 84 ? -6.648 13.344 17.125 1 74.38 84 ARG A CA 1
ATOM 638 C C . ARG A 1 84 ? -5.613 14.391 16.734 1 74.38 84 ARG A C 1
ATOM 640 O O . ARG A 1 84 ? -4.418 14.094 16.672 1 74.38 84 ARG A O 1
ATOM 647 N N . PRO A 1 85 ? -6.203 15.555 16.594 1 60.88 85 PRO A N 1
ATOM 648 C CA . PRO A 1 85 ? -5.301 16.594 16.078 1 60.88 85 PRO A CA 1
ATOM 649 C C . PRO A 1 85 ? -4.098 16.828 16.984 1 60.88 85 PRO A C 1
ATOM 651 O O . PRO A 1 85 ? -3.027 17.219 16.516 1 60.88 85 PRO A O 1
ATOM 654 N N . ASP A 1 86 ? -4.383 16.672 18.219 1 58.75 86 ASP A N 1
ATOM 655 C CA . ASP A 1 86 ? -3.312 16.922 19.172 1 58.75 86 ASP A CA 1
ATOM 656 C C . ASP A 1 86 ? -2.254 15.82 19.109 1 58.75 86 ASP A C 1
ATOM 658 O O . ASP A 1 86 ? -1.114 16.016 19.531 1 58.75 86 ASP A O 1
ATOM 662 N N . ASP A 1 87 ? -2.736 14.742 18.875 1 53 87 ASP A N 1
ATOM 663 C CA . ASP A 1 87 ? -1.843 13.594 18.734 1 53 87 ASP A CA 1
ATOM 664 C C . ASP A 1 87 ? -1.073 13.648 17.422 1 53 87 ASP A C 1
ATOM 666 O O . ASP A 1 87 ? -0.165 12.852 17.188 1 53 87 ASP A O 1
ATOM 670 N N . ASN A 1 88 ? -1.662 14.586 16.594 1 49.09 88 ASN A N 1
ATOM 671 C CA . ASN A 1 88 ? -1.303 14.609 15.18 1 49.09 88 ASN A CA 1
ATOM 672 C C . ASN A 1 88 ? 0.093 15.188 14.969 1 49.09 88 ASN A C 1
ATOM 674 O O . ASN A 1 88 ? 0.52 15.383 13.828 1 49.09 88 ASN A O 1
ATOM 678 N N . ARG A 1 89 ? 0.456 15.984 16.016 1 47.94 89 ARG A N 1
ATOM 679 C CA . ARG A 1 89 ? 1.817 16.469 15.836 1 47.94 89 ARG A CA 1
ATOM 680 C C . ARG A 1 89 ? 2.613 15.562 14.914 1 47.94 89 ARG A C 1
ATOM 682 O O . ARG A 1 89 ? 3.279 16.031 13.984 1 47.94 89 ARG A O 1
ATOM 689 N N . ASP A 1 90 ? 3.014 14.523 15.156 1 45.84 90 ASP A N 1
ATOM 690 C CA . ASP A 1 90 ? 4.125 14.031 14.344 1 45.84 90 ASP A CA 1
ATOM 691 C C . ASP A 1 90 ? 3.629 13.07 13.266 1 45.84 90 ASP A C 1
ATOM 693 O O . ASP A 1 90 ? 3.549 11.867 13.484 1 45.84 90 ASP A O 1
ATOM 697 N N . LEU A 1 91 ? 2.334 13.367 12.641 1 50.41 91 LEU A N 1
ATOM 698 C CA . LEU A 1 91 ? 2.264 12.547 11.438 1 50.41 91 LEU A CA 1
ATOM 699 C C . LEU A 1 91 ? 3.658 12.117 10.992 1 50.41 91 LEU A C 1
ATOM 701 O O . LEU A 1 91 ? 3.855 10.977 10.578 1 50.41 91 LEU A O 1
ATOM 705 N N . THR A 1 92 ? 4.406 13.227 11.031 1 50.09 92 THR A N 1
ATOM 706 C CA . THR A 1 92 ? 5.82 12.914 10.867 1 50.09 92 THR A CA 1
ATOM 707 C C . THR A 1 92 ? 6.227 11.766 11.797 1 50.09 92 THR A C 1
ATOM 709 O O . THR A 1 92 ? 6.98 10.883 11.398 1 50.09 92 THR A O 1
ATOM 712 N N . ARG A 1 93 ? 5.629 12.031 12.984 1 52.03 93 ARG A N 1
ATOM 713 C CA . ARG A 1 93 ? 5.945 10.938 13.906 1 52.03 93 ARG A CA 1
ATOM 714 C C . ARG A 1 93 ? 5.254 9.648 13.484 1 52.03 93 ARG A C 1
ATOM 716 O O . ARG A 1 93 ? 5.828 8.562 13.602 1 52.03 93 ARG A O 1
ATOM 723 N N . LEU A 1 94 ? 4.008 9.859 13.172 1 51.84 94 LEU A N 1
ATOM 724 C CA . LEU A 1 94 ? 3.254 8.695 12.734 1 51.84 94 LEU A CA 1
ATOM 725 C C . LEU A 1 94 ? 3.939 8.023 11.547 1 51.84 94 LEU A C 1
ATOM 727 O O . LEU A 1 94 ? 3.949 6.789 11.445 1 51.84 94 LEU A O 1
ATOM 731 N N . LEU A 1 95 ? 4.387 8.945 10.742 1 52.53 95 LEU A N 1
ATOM 732 C CA . LEU A 1 95 ? 5.102 8.461 9.562 1 52.53 95 LEU A CA 1
ATOM 733 C C . LEU A 1 95 ? 6.508 8 9.938 1 52.53 95 LEU A C 1
ATOM 735 O O . LEU A 1 95 ? 7.059 7.098 9.305 1 52.53 95 LEU A O 1
ATOM 739 N N . LEU A 1 96 ? 7.051 8.656 11.039 1 47.69 96 LEU A N 1
ATOM 740 C CA . LEU A 1 96 ? 8.422 8.375 11.461 1 47.69 96 LEU A CA 1
ATOM 741 C C . LEU A 1 96 ? 8.438 7.426 12.648 1 47.69 96 LEU A C 1
ATOM 743 O O . LEU A 1 96 ? 9.508 6.973 13.07 1 47.69 96 LEU A O 1
ATOM 747 N N . GLY A 1 97 ? 7.5 6.699 12.93 1 41.72 97 GLY A N 1
ATOM 748 C CA . GLY A 1 97 ? 7.602 5.957 14.18 1 41.72 97 GLY A CA 1
ATOM 749 C C . GLY A 1 97 ? 8.266 6.746 15.289 1 41.72 97 GLY A C 1
ATOM 750 O O . GLY A 1 97 ? 9.047 7.66 15.023 1 41.72 97 GLY A O 1
ATOM 751 N N . MET B 1 1 ? 35.125 69.688 -22.75 1 30.55 1 MET B N 1
ATOM 752 C CA . MET B 1 1 ? 34.219 68.75 -23.406 1 30.55 1 MET B CA 1
ATOM 753 C C . MET B 1 1 ? 34.281 67.375 -22.766 1 30.55 1 MET B C 1
ATOM 755 O O . MET B 1 1 ? 35.312 66.75 -22.781 1 30.55 1 MET B O 1
ATOM 759 N N . ALA B 1 2 ? 33.562 67.25 -21.562 1 42.84 2 ALA B N 1
ATOM 760 C CA . ALA B 1 2 ? 33.562 66.125 -20.609 1 42.84 2 ALA B CA 1
ATOM 761 C C . ALA B 1 2 ? 32.969 64.875 -21.234 1 42.84 2 ALA B C 1
ATOM 763 O O . ALA B 1 2 ? 31.891 64.938 -21.828 1 42.84 2 ALA B O 1
ATOM 764 N N . GLN B 1 3 ? 33.812 64 -21.75 1 38.75 3 GLN B N 1
ATOM 765 C CA . GLN B 1 3 ? 33.469 62.688 -22.281 1 38.75 3 GLN B CA 1
ATOM 766 C C . GLN B 1 3 ? 32.719 61.844 -21.25 1 38.75 3 GLN B C 1
ATOM 768 O O . GLN B 1 3 ? 33.219 61.594 -20.156 1 38.75 3 GLN B O 1
ATOM 773 N N . ARG B 1 4 ? 31.391 61.969 -21.266 1 40.34 4 ARG B N 1
ATOM 774 C CA . ARG B 1 4 ? 30.5 61.125 -20.484 1 40.34 4 ARG B CA 1
ATOM 775 C C . ARG B 1 4 ? 30.719 59.656 -20.797 1 40.34 4 ARG B C 1
ATOM 777 O O . ARG B 1 4 ? 30.609 59.219 -21.969 1 40.34 4 ARG B O 1
ATOM 784 N N . LEU B 1 5 ? 31.641 59 -20.109 1 43.84 5 LEU B N 1
ATOM 785 C CA . LEU B 1 5 ? 31.781 57.562 -20.156 1 43.84 5 LEU B CA 1
ATOM 786 C C . LEU B 1 5 ? 30.453 56.875 -19.844 1 43.84 5 LEU B C 1
ATOM 788 O O . LEU B 1 5 ? 29.891 57.062 -18.766 1 43.84 5 LEU B O 1
ATOM 792 N N . THR B 1 6 ? 29.594 56.75 -20.812 1 43.84 6 THR B N 1
ATOM 793 C CA . THR B 1 6 ? 28.391 55.906 -20.703 1 43.84 6 THR B CA 1
ATOM 794 C C . THR B 1 6 ? 28.75 54.469 -20.312 1 43.84 6 THR B C 1
ATOM 796 O O . THR B 1 6 ? 29.547 53.844 -20.969 1 43.84 6 THR B O 1
ATOM 799 N N . GLY B 1 7 ? 28.938 54.219 -19.031 1 38.91 7 GLY B N 1
ATOM 800 C CA . GLY B 1 7 ? 29.078 52.875 -18.484 1 38.91 7 GLY B CA 1
ATOM 801 C C . GLY B 1 7 ? 28 51.938 -18.969 1 38.91 7 GLY B C 1
ATOM 802 O O . GLY B 1 7 ? 26.812 52.219 -18.859 1 38.91 7 GLY B O 1
ATOM 803 N N . GLU B 1 8 ? 28.188 51.219 -20.125 1 41.72 8 GLU B N 1
ATOM 804 C CA . GLU B 1 8 ? 27.344 50.094 -20.5 1 41.72 8 GLU B CA 1
ATOM 805 C C . GLU B 1 8 ? 27.125 49.156 -19.328 1 41.72 8 GLU B C 1
ATOM 807 O O . GLU B 1 8 ? 28.094 48.688 -18.719 1 41.72 8 GLU B O 1
ATOM 812 N N . ARG B 1 9 ? 26.125 49.406 -18.516 1 45.16 9 ARG B N 1
ATOM 813 C CA . ARG B 1 9 ? 25.688 48.344 -17.594 1 45.16 9 ARG B CA 1
ATOM 814 C C . ARG B 1 9 ? 25.516 47.031 -18.328 1 45.16 9 ARG B C 1
ATOM 816 O O . ARG B 1 9 ? 24.766 46.938 -19.297 1 45.16 9 ARG B O 1
ATOM 823 N N . GLY B 1 10 ? 26.547 46.219 -18.359 1 38.56 10 GLY B N 1
ATOM 824 C CA . GLY B 1 10 ? 26.391 44.844 -18.781 1 38.56 10 GLY B CA 1
ATOM 825 C C . GLY B 1 10 ? 25.188 44.156 -18.141 1 38.56 10 GLY B C 1
ATOM 826 O O . GLY B 1 10 ? 25.016 44.219 -16.922 1 38.56 10 GLY B O 1
ATOM 827 N N . ARG B 1 11 ? 24.047 44.094 -18.844 1 43.91 11 ARG B N 1
ATOM 828 C CA . ARG B 1 11 ? 22.922 43.219 -18.469 1 43.91 11 ARG B CA 1
ATOM 829 C C . ARG B 1 11 ? 23.422 41.875 -18.016 1 43.91 11 ARG B C 1
ATOM 831 O O . ARG B 1 11 ? 24 41.125 -18.812 1 43.91 11 ARG B O 1
ATOM 838 N N . ALA B 1 12 ? 23.891 41.812 -16.766 1 44.06 12 ALA B N 1
ATOM 839 C CA . ALA B 1 12 ? 24.031 40.469 -16.219 1 44.06 12 ALA B CA 1
ATOM 840 C C . ALA B 1 12 ? 22.766 39.625 -16.484 1 44.06 12 ALA B C 1
ATOM 842 O O . ALA B 1 12 ? 21.688 39.938 -15.969 1 44.06 12 ALA B O 1
ATOM 843 N N . ASP B 1 13 ? 22.5 39.188 -17.719 1 42.44 13 ASP B N 1
ATOM 844 C CA . ASP B 1 13 ? 21.531 38.125 -17.938 1 42.44 13 ASP B CA 1
ATOM 845 C C . ASP B 1 13 ? 21.703 37.031 -16.891 1 42.44 13 ASP B C 1
ATOM 847 O O . ASP B 1 13 ? 22.734 36.375 -16.828 1 42.44 13 ASP B O 1
ATOM 851 N N . ASP B 1 14 ? 21.25 37.312 -15.68 1 42.19 14 ASP B N 1
ATOM 852 C CA . ASP B 1 14 ? 21.062 36.219 -14.766 1 42.19 14 ASP B CA 1
ATOM 853 C C . ASP B 1 14 ? 20.469 35 -15.484 1 42.19 14 ASP B C 1
ATOM 855 O O . ASP B 1 14 ? 19.297 35.031 -15.883 1 42.19 14 ASP B O 1
ATOM 859 N N . ASP B 1 15 ? 21.141 34.438 -16.344 1 41.66 15 ASP B N 1
ATOM 860 C CA . ASP B 1 15 ? 20.719 33.094 -16.766 1 41.66 15 ASP B CA 1
ATOM 861 C C . ASP B 1 15 ? 20.25 32.281 -15.57 1 41.66 15 ASP B C 1
ATOM 863 O O . ASP B 1 15 ? 21.062 31.641 -14.891 1 41.66 15 ASP B O 1
ATOM 867 N N . ALA B 1 16 ? 19.312 32.844 -14.727 1 47.28 16 ALA B N 1
ATOM 868 C CA . ALA B 1 16 ? 18.656 31.906 -13.82 1 47.28 16 ALA B CA 1
ATOM 869 C C . ALA B 1 16 ? 18.422 30.562 -14.492 1 47.28 16 ALA B C 1
ATOM 871 O O . ALA B 1 16 ? 17.734 30.484 -15.516 1 47.28 16 ALA B O 1
ATOM 872 N N . GLY B 1 17 ? 19.359 29.703 -14.492 1 43.62 17 GLY B N 1
ATOM 873 C CA . GLY B 1 17 ? 19.156 28.328 -14.945 1 43.62 17 GLY B CA 1
ATOM 874 C C . GLY B 1 17 ? 17.75 27.812 -14.672 1 43.62 17 GLY B C 1
ATOM 875 O O . GLY B 1 17 ? 17.016 28.406 -13.883 1 43.62 17 GLY B O 1
ATOM 876 N N . PRO B 1 18 ? 17.141 27.062 -15.609 1 47.25 18 PRO B N 1
ATOM 877 C CA . PRO B 1 18 ? 15.781 26.578 -15.359 1 47.25 18 PRO B CA 1
ATOM 878 C C . PRO B 1 18 ? 15.555 26.188 -13.906 1 47.25 18 PRO B C 1
ATOM 880 O O . PRO B 1 18 ? 16.5 25.781 -13.219 1 47.25 18 PRO B O 1
ATOM 883 N N . ALA B 1 19 ? 14.789 26.812 -13.172 1 46.78 19 ALA B N 1
ATOM 884 C CA . ALA B 1 19 ? 14.359 26.422 -11.836 1 46.78 19 ALA B CA 1
ATOM 885 C C . ALA B 1 19 ? 14.367 24.906 -11.68 1 46.78 19 ALA B C 1
ATOM 887 O O . ALA B 1 19 ? 14.18 24.172 -12.648 1 46.78 19 ALA B O 1
ATOM 888 N N . PRO B 1 20 ? 15.195 24.312 -10.812 1 47.56 20 PRO B N 1
ATOM 889 C CA . PRO B 1 20 ? 15.133 22.859 -10.672 1 47.56 20 PRO B CA 1
ATOM 890 C C . PRO B 1 20 ? 13.742 22.297 -10.93 1 47.56 20 PRO B C 1
ATOM 892 O O . PRO B 1 20 ? 12.742 22.922 -10.562 1 47.56 20 PRO B O 1
ATOM 895 N N . THR B 1 21 ? 13.461 21.859 -12.125 1 49.88 21 THR B N 1
ATOM 896 C CA . THR B 1 21 ? 12.172 21.266 -12.461 1 49.88 21 THR B CA 1
ATOM 897 C C . THR B 1 21 ? 11.516 20.656 -11.227 1 49.88 21 THR B C 1
ATOM 899 O O . THR B 1 21 ? 12.016 19.656 -10.688 1 49.88 21 THR B O 1
ATOM 902 N N . THR B 1 22 ? 11.109 21.469 -10.266 1 59.88 22 THR B N 1
ATOM 903 C CA . THR B 1 22 ? 10.406 21.078 -9.047 1 59.88 22 THR B CA 1
ATOM 904 C C . THR B 1 22 ? 9.508 19.859 -9.297 1 59.88 22 THR B C 1
ATOM 906 O O . THR B 1 22 ? 8.828 19.797 -10.328 1 59.88 22 THR B O 1
ATOM 909 N N . MET B 1 23 ? 10.039 18.641 -8.898 1 74.44 23 MET B N 1
ATOM 910 C CA . MET B 1 23 ? 9.211 17.438 -8.945 1 74.44 23 MET B CA 1
ATOM 911 C C . MET B 1 23 ? 7.75 17.766 -8.656 1 74.44 23 MET B C 1
ATOM 913 O O . MET B 1 23 ? 7.434 18.344 -7.613 1 74.44 23 MET B O 1
ATOM 917 N N . THR B 1 24 ? 6.988 17.719 -9.75 1 81.06 24 THR B N 1
ATOM 918 C CA . THR B 1 24 ? 5.555 17.938 -9.555 1 81.06 24 THR B CA 1
ATOM 919 C C . THR B 1 24 ? 4.98 16.906 -8.586 1 81.06 24 THR B C 1
ATOM 921 O O . THR B 1 24 ? 5.637 15.914 -8.258 1 81.06 24 THR B O 1
ATOM 924 N N . ASP B 1 25 ? 3.848 17.125 -8.125 1 79.94 25 ASP B N 1
ATOM 925 C CA . ASP B 1 25 ? 3.168 16.172 -7.25 1 79.94 25 ASP B CA 1
ATOM 926 C C . ASP B 1 25 ? 2.982 14.828 -7.949 1 79.94 25 ASP B C 1
ATOM 928 O O . ASP B 1 25 ? 3.096 13.773 -7.32 1 79.94 25 ASP B O 1
ATOM 932 N N . ASP B 1 26 ? 2.635 14.906 -9.211 1 84.88 26 ASP B N 1
ATOM 933 C CA . ASP B 1 26 ? 2.471 13.672 -9.984 1 84.88 26 ASP B CA 1
ATOM 934 C C . ASP B 1 26 ? 3.789 12.914 -10.086 1 84.88 26 ASP B C 1
ATOM 936 O O . ASP B 1 26 ? 3.805 11.68 -10.047 1 84.88 26 ASP B O 1
ATOM 940 N N . ASP B 1 27 ? 4.836 13.703 -10.281 1 88.69 27 ASP B N 1
ATOM 941 C CA . ASP B 1 27 ? 6.156 13.078 -10.352 1 88.69 27 ASP B CA 1
ATOM 942 C C . ASP B 1 27 ? 6.512 12.391 -9.039 1 88.69 27 ASP B C 1
ATOM 944 O O . ASP B 1 27 ? 7.055 11.281 -9.031 1 88.69 27 ASP B O 1
ATOM 948 N N . TRP B 1 28 ? 6.188 13.078 -8.023 1 87.5 28 TRP B N 1
ATOM 949 C CA . TRP B 1 28 ? 6.48 12.523 -6.703 1 87.5 28 TRP B CA 1
ATOM 950 C C . TRP B 1 28 ? 5.652 11.266 -6.445 1 87.5 28 TRP B C 1
ATOM 952 O O . TRP B 1 28 ? 6.176 10.258 -5.977 1 87.5 28 TRP B O 1
ATOM 962 N N . GLN B 1 29 ? 4.41 11.273 -6.77 1 90.44 29 GLN B N 1
ATOM 963 C CA . GLN B 1 29 ? 3.525 10.133 -6.578 1 90.44 29 GLN B CA 1
ATOM 964 C C . GLN B 1 29 ? 4.012 8.922 -7.375 1 90.44 29 GLN B C 1
ATOM 966 O O . GLN B 1 29 ? 3.996 7.797 -6.871 1 90.44 29 GLN B O 1
ATOM 971 N N . ALA B 1 30 ? 4.395 9.203 -8.562 1 94.31 30 ALA B N 1
ATOM 972 C CA . ALA B 1 30 ? 4.906 8.117 -9.391 1 94.31 30 ALA B CA 1
ATOM 973 C C . ALA B 1 30 ? 6.172 7.52 -8.789 1 94.31 30 ALA B C 1
ATOM 975 O O . ALA B 1 30 ? 6.328 6.297 -8.75 1 94.31 30 ALA B O 1
ATOM 976 N N . GLN B 1 31 ? 7.043 8.414 -8.336 1 94.38 31 GLN B N 1
ATOM 977 C CA . GLN B 1 31 ? 8.312 7.969 -7.773 1 94.38 31 GLN B CA 1
ATOM 978 C C . GLN B 1 31 ? 8.102 7.168 -6.492 1 94.38 31 GLN B C 1
ATOM 980 O O . GLN B 1 31 ? 8.688 6.098 -6.32 1 94.38 31 GLN B O 1
ATOM 985 N N . VAL B 1 32 ? 7.27 7.664 -5.633 1 94.31 32 VAL B N 1
ATOM 986 C CA . VAL B 1 32 ? 7.074 6.996 -4.352 1 94.31 32 VAL B CA 1
ATOM 987 C C . VAL B 1 32 ? 6.371 5.656 -4.57 1 94.31 32 VAL B C 1
ATOM 989 O O . VAL B 1 32 ? 6.695 4.664 -3.91 1 94.31 32 VAL B O 1
ATOM 992 N N . THR B 1 33 ? 5.477 5.609 -5.508 1 97.5 33 THR B N 1
ATOM 993 C CA . THR B 1 33 ? 4.789 4.363 -5.82 1 97.5 33 THR B CA 1
ATOM 994 C C . THR B 1 33 ? 5.766 3.324 -6.359 1 97.5 33 THR B C 1
ATOM 996 O O . THR B 1 33 ? 5.723 2.158 -5.961 1 97.5 33 THR B O 1
ATOM 999 N N . ARG B 1 34 ? 6.605 3.756 -7.203 1 98.69 34 ARG B N 1
ATOM 1000 C CA . ARG B 1 34 ? 7.59 2.857 -7.789 1 98.69 34 ARG B CA 1
ATOM 1001 C C . ARG B 1 34 ? 8.547 2.32 -6.727 1 98.69 34 ARG B C 1
ATOM 1003 O O . ARG B 1 34 ? 8.852 1.127 -6.707 1 98.69 34 ARG B O 1
ATOM 1010 N N . GLU B 1 35 ? 8.992 3.154 -5.898 1 98.56 35 GLU B N 1
ATOM 1011 C CA . GLU B 1 35 ? 9.906 2.732 -4.848 1 98.56 35 GLU B CA 1
ATOM 1012 C C . GLU B 1 35 ? 9.219 1.8 -3.854 1 98.56 35 GLU B C 1
ATOM 1014 O O . GLU B 1 35 ? 9.82 0.84 -3.371 1 98.56 35 GLU B O 1
ATOM 1019 N N . ALA B 1 36 ? 7.98 2.045 -3.562 1 98.62 36 ALA B N 1
ATOM 1020 C CA . ALA B 1 36 ? 7.211 1.151 -2.701 1 98.62 36 ALA B CA 1
ATOM 1021 C C 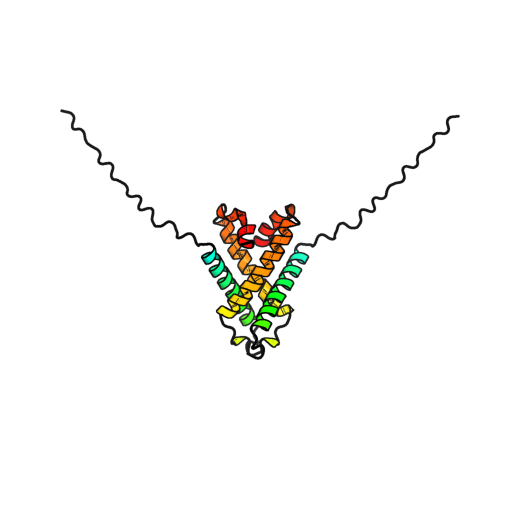. ALA B 1 36 ? 6.973 -0.195 -3.381 1 98.62 36 ALA B C 1
ATOM 1023 O O . ALA B 1 36 ? 7.016 -1.241 -2.729 1 98.62 36 ALA B O 1
ATOM 1024 N N . ALA B 1 37 ? 6.75 -0.141 -4.637 1 98.94 37 ALA B N 1
ATOM 1025 C CA . ALA B 1 37 ? 6.602 -1.371 -5.41 1 98.94 37 ALA B CA 1
ATOM 1026 C C . ALA B 1 37 ? 7.871 -2.217 -5.344 1 98.94 37 ALA B C 1
ATOM 1028 O O . ALA B 1 37 ? 7.801 -3.439 -5.199 1 98.94 37 ALA B O 1
ATOM 1029 N N . LYS B 1 38 ? 8.984 -1.574 -5.445 1 98.88 38 LYS B N 1
ATOM 1030 C CA . LYS B 1 38 ? 10.258 -2.275 -5.348 1 98.88 38 LYS B CA 1
ATOM 1031 C C . LYS B 1 38 ? 10.43 -2.926 -3.979 1 98.88 38 LYS B C 1
ATOM 1033 O O . LYS B 1 38 ? 10.977 -4.023 -3.871 1 98.88 38 LYS B O 1
ATOM 1038 N N . ALA B 1 39 ? 9.945 -2.309 -2.979 1 98.81 39 ALA B N 1
ATOM 1039 C CA . ALA B 1 39 ? 10.008 -2.869 -1.632 1 98.81 39 ALA B CA 1
ATOM 1040 C C . ALA B 1 39 ? 9.148 -4.121 -1.516 1 98.81 39 ALA B C 1
ATOM 1042 O O . ALA B 1 39 ? 9.555 -5.109 -0.899 1 98.81 39 ALA B O 1
ATOM 1043 N N . ILE B 1 40 ? 7.957 -4.055 -2.123 1 98.94 40 ILE B N 1
ATOM 1044 C CA . ILE B 1 40 ? 7.102 -5.238 -2.166 1 98.94 40 ILE B CA 1
ATOM 1045 C C . ILE B 1 40 ? 7.82 -6.367 -2.904 1 98.94 40 ILE B C 1
ATOM 1047 O O . ILE B 1 40 ? 7.855 -7.504 -2.43 1 98.94 40 ILE B O 1
ATOM 1051 N N . GLY B 1 41 ? 8.32 -6.055 -4.035 1 98.81 41 GLY B N 1
ATOM 1052 C CA . GLY B 1 41 ? 9.023 -7.043 -4.84 1 98.81 41 GLY B CA 1
ATOM 1053 C C . GLY B 1 41 ? 10.203 -7.668 -4.121 1 98.81 41 GLY B C 1
ATOM 1054 O O . GLY B 1 41 ? 10.398 -8.883 -4.172 1 98.81 41 GLY B O 1
ATOM 1055 N N . GLN B 1 42 ? 11.016 -6.863 -3.488 1 98.75 42 GLN B N 1
ATOM 1056 C CA . GLN B 1 42 ? 12.164 -7.348 -2.734 1 98.75 42 GLN B CA 1
ATOM 1057 C C . GLN B 1 42 ? 11.734 -8.289 -1.616 1 98.75 42 GLN B C 1
ATOM 1059 O O . GLN B 1 42 ? 12.391 -9.297 -1.356 1 98.75 42 GLN B O 1
ATOM 1064 N N . TRP B 1 43 ? 10.68 -7.938 -0.972 1 98.75 43 TRP B N 1
ATOM 1065 C CA . TRP B 1 43 ? 10.172 -8.812 0.077 1 98.75 43 TRP B CA 1
ATOM 1066 C C . TRP B 1 43 ? 9.734 -10.156 -0.5 1 98.75 43 TRP B C 1
ATOM 1068 O O . TRP B 1 43 ? 10.039 -11.211 0.06 1 98.75 43 TRP B O 1
ATOM 1078 N N . LEU B 1 44 ? 8.992 -10.148 -1.614 1 98.69 44 LEU B N 1
ATOM 1079 C CA . LEU B 1 44 ? 8.562 -11.383 -2.266 1 98.69 44 LEU B CA 1
ATOM 1080 C C . LEU B 1 44 ? 9.766 -12.25 -2.633 1 98.69 44 LEU B C 1
ATOM 1082 O O . LEU B 1 44 ? 9.734 -13.469 -2.443 1 98.69 44 LEU B O 1
ATOM 1086 N N . GLU B 1 45 ? 10.75 -11.602 -3.182 1 98.31 45 GLU B N 1
ATOM 1087 C CA . GLU B 1 45 ? 11.961 -12.328 -3.537 1 98.31 45 GLU B CA 1
ATOM 1088 C C . GLU B 1 45 ? 12.617 -12.938 -2.305 1 98.31 45 GLU B C 1
ATOM 1090 O O . GLU B 1 45 ? 13.094 -14.078 -2.346 1 98.31 45 GLU B O 1
ATOM 1095 N N . GLY B 1 46 ? 12.633 -12.203 -1.244 1 98.19 46 GLY B N 1
ATOM 1096 C CA . GLY B 1 46 ? 13.227 -12.68 -0.005 1 98.19 46 GLY B CA 1
ATOM 1097 C C . GLY B 1 46 ? 12.445 -13.805 0.64 1 98.19 46 GLY B C 1
ATOM 1098 O O . GLY B 1 46 ? 13.031 -14.711 1.24 1 98.19 46 GLY B O 1
ATOM 1099 N N . ARG B 1 47 ? 11.094 -13.617 0.568 1 96.12 47 ARG B N 1
ATOM 1100 C CA . ARG B 1 47 ? 10.219 -14.672 1.073 1 96.12 47 ARG B CA 1
ATOM 1101 C C . ARG B 1 47 ? 10.484 -15.992 0.369 1 96.12 47 ARG B C 1
ATOM 1103 O O . ARG B 1 47 ? 10.336 -17.062 0.968 1 96.12 47 ARG B O 1
ATOM 1110 N N . GLY B 1 48 ? 10.719 -15.906 -0.958 1 97.19 48 GLY B N 1
ATOM 1111 C CA . GLY B 1 48 ? 10.867 -17.109 -1.77 1 97.19 48 GLY B CA 1
ATOM 1112 C C . GLY B 1 48 ? 9.547 -17.688 -2.219 1 97.19 48 GLY B C 1
ATOM 1113 O O . GLY B 1 48 ? 8.531 -17 -2.254 1 97.19 48 GLY B O 1
ATOM 1114 N N . ARG B 1 49 ? 9.609 -18.953 -2.82 1 97.81 49 ARG B N 1
ATOM 1115 C CA . ARG B 1 49 ? 8.438 -19.703 -3.279 1 97.81 49 ARG B CA 1
ATOM 1116 C C . ARG B 1 49 ? 7.699 -18.938 -4.375 1 97.81 49 ARG B C 1
ATOM 1118 O O . ARG B 1 49 ? 6.473 -18.844 -4.352 1 97.81 49 ARG B O 1
ATOM 1125 N N . LEU B 1 50 ? 8.477 -18.359 -5.215 1 98.19 50 LEU B N 1
ATOM 1126 C CA . LEU B 1 50 ? 7.934 -17.531 -6.293 1 98.19 50 LEU B CA 1
ATOM 1127 C C . LEU B 1 50 ? 7.188 -18.391 -7.309 1 98.19 50 LEU B C 1
ATOM 1129 O O . LEU B 1 50 ? 6.418 -17.875 -8.117 1 98.19 50 LEU B O 1
ATOM 1133 N N . HIS B 1 51 ? 7.438 -19.672 -7.266 1 98.25 51 HIS B N 1
ATOM 1134 C CA . HIS B 1 51 ? 6.781 -20.594 -8.18 1 98.25 51 HIS B CA 1
ATOM 1135 C C . HIS B 1 51 ? 5.336 -20.859 -7.766 1 98.25 51 HIS B C 1
ATOM 1137 O O . HIS B 1 51 ? 4.547 -21.391 -8.547 1 98.25 51 HIS B O 1
ATOM 1143 N N . GLN B 1 52 ? 5 -20.562 -6.516 1 98.62 52 GLN B N 1
ATOM 1144 C CA . GLN B 1 52 ? 3.66 -20.828 -6 1 98.62 52 GLN B CA 1
ATOM 1145 C C . GLN B 1 52 ? 2.645 -19.859 -6.598 1 98.62 52 GLN B C 1
ATOM 1147 O O . GLN B 1 52 ? 2.988 -18.719 -6.938 1 98.62 52 GLN B O 1
ATOM 1152 N N . PRO B 1 53 ? 1.434 -20.359 -6.785 1 98.56 53 PRO B N 1
ATOM 1153 C CA . PRO B 1 53 ? 0.38 -19.469 -7.285 1 98.56 53 PRO B CA 1
ATOM 1154 C C . PRO B 1 53 ? 0.131 -18.266 -6.371 1 98.56 53 PRO B C 1
ATOM 1156 O O . PRO B 1 53 ? 0.332 -18.359 -5.16 1 98.56 53 PRO B O 1
ATOM 1159 N N . ILE B 1 54 ? -0.354 -17.125 -6.926 1 98.56 54 ILE B N 1
ATOM 1160 C CA . ILE B 1 54 ? -0.697 -15.906 -6.199 1 98.56 54 ILE B CA 1
ATOM 1161 C C . ILE B 1 54 ? -1.76 -16.219 -5.148 1 98.56 54 ILE B C 1
ATOM 1163 O O . ILE B 1 54 ? -1.751 -15.633 -4.059 1 98.56 54 ILE B O 1
ATOM 1167 N N . ALA B 1 55 ? -2.545 -17.281 -5.371 1 98.31 55 ALA B N 1
ATOM 1168 C CA . ALA B 1 55 ? -3.689 -17.641 -4.539 1 98.31 55 ALA B CA 1
ATOM 1169 C C . ALA B 1 55 ? -3.236 -18.156 -3.176 1 98.31 55 ALA B C 1
ATOM 1171 O O . ALA B 1 55 ? -4.027 -18.219 -2.232 1 98.31 55 ALA B O 1
ATOM 1172 N N . VAL B 1 56 ? -1.999 -18.469 -3.051 1 98.19 56 VAL B N 1
ATOM 1173 C CA . VAL B 1 56 ? -1.553 -19.094 -1.812 1 98.19 56 VAL B CA 1
ATOM 1174 C C . VAL B 1 56 ? -1.13 -18.031 -0.811 1 98.19 56 VAL B C 1
ATOM 1176 O O . VAL B 1 56 ? -0.875 -18.328 0.358 1 98.19 56 VAL B O 1
ATOM 1179 N N . LEU B 1 57 ? -0.992 -16.797 -1.28 1 98.38 57 LEU B N 1
ATOM 1180 C CA . LEU B 1 57 ? -0.601 -15.719 -0.382 1 98.38 57 LEU B CA 1
ATOM 1181 C C . LEU B 1 57 ? -1.602 -15.57 0.759 1 98.38 57 LEU B C 1
ATOM 1183 O O . LEU B 1 57 ? -2.805 -15.438 0.522 1 98.38 57 LEU B O 1
ATOM 1187 N N . THR B 1 58 ? -1.062 -15.562 2.002 1 98.31 58 THR B N 1
ATOM 1188 C CA . THR B 1 58 ? -1.877 -15.469 3.209 1 98.31 58 THR B CA 1
ATOM 1189 C C . THR B 1 58 ? -1.986 -14.016 3.67 1 98.31 58 THR B C 1
ATOM 1191 O O . THR B 1 58 ? -1.262 -13.148 3.18 1 98.31 58 THR B O 1
ATOM 1194 N N . LEU B 1 59 ? -2.877 -13.828 4.586 1 98.25 59 LEU B N 1
ATOM 1195 C CA . LEU B 1 59 ? -3.041 -12.477 5.113 1 98.25 59 LEU B CA 1
ATOM 1196 C C . LEU B 1 59 ? -1.763 -12 5.797 1 98.25 59 LEU B C 1
ATOM 1198 O O . LEU B 1 59 ? -1.334 -10.859 5.598 1 98.25 59 LEU B O 1
ATOM 1202 N N . PRO B 1 60 ? -1.086 -12.805 6.582 1 98.38 60 PRO B N 1
ATOM 1203 C CA . PRO B 1 60 ? 0.178 -12.359 7.172 1 98.38 60 PRO B CA 1
ATOM 1204 C C . PRO B 1 60 ? 1.217 -11.977 6.117 1 98.38 60 PRO B C 1
ATOM 1206 O O . PRO B 1 60 ? 2.008 -11.055 6.332 1 98.38 60 PRO B O 1
ATOM 1209 N N . GLU B 1 61 ? 1.182 -12.641 4.941 1 98.69 61 GLU B N 1
ATOM 1210 C CA . GLU B 1 61 ? 2.113 -12.305 3.869 1 98.69 61 GLU B CA 1
ATOM 1211 C C . GLU B 1 61 ? 1.71 -11.016 3.172 1 98.69 61 GLU B C 1
ATOM 1213 O O . GLU B 1 61 ? 2.564 -10.195 2.824 1 98.69 61 GLU B O 1
ATOM 1218 N N . LEU B 1 62 ? 0.429 -10.828 3.035 1 98.88 62 LEU B N 1
ATOM 1219 C CA . LEU B 1 62 ? -0.063 -9.562 2.5 1 98.88 62 LEU B CA 1
ATOM 1220 C C . LEU B 1 62 ? 0.254 -8.414 3.449 1 98.88 62 LEU B C 1
ATOM 1222 O O . LEU B 1 62 ? 0.576 -7.309 3.006 1 98.88 62 LEU B O 1
ATOM 1226 N N . GLU B 1 63 ? 0.179 -8.703 4.723 1 98.81 63 GLU B N 1
ATOM 1227 C CA . GLU B 1 63 ? 0.545 -7.699 5.715 1 98.81 63 GLU B CA 1
ATOM 1228 C C . GLU B 1 63 ? 2.027 -7.348 5.625 1 98.81 63 GLU B C 1
ATOM 1230 O O . GLU B 1 63 ? 2.402 -6.18 5.75 1 98.81 63 GLU B O 1
ATOM 1235 N N . ALA B 1 64 ? 2.859 -8.297 5.441 1 98.81 64 ALA B N 1
ATOM 1236 C CA . ALA B 1 64 ? 4.285 -8.031 5.281 1 98.81 64 ALA B CA 1
ATOM 1237 C C . ALA B 1 64 ? 4.551 -7.176 4.043 1 98.81 64 ALA B C 1
ATOM 1239 O O . ALA B 1 64 ? 5.359 -6.25 4.082 1 98.81 64 ALA B O 1
ATOM 1240 N N . MET B 1 65 ? 3.83 -7.426 2.947 1 98.88 65 MET B N 1
ATOM 1241 C CA . MET B 1 65 ? 3.945 -6.629 1.729 1 98.88 65 MET B CA 1
ATOM 1242 C C . MET B 1 65 ? 3.492 -5.195 1.97 1 98.88 65 MET B C 1
ATOM 1244 O O . MET B 1 65 ? 4.184 -4.25 1.59 1 98.88 65 MET B O 1
ATOM 1248 N N . ALA B 1 66 ? 2.389 -5.125 2.643 1 98.88 66 ALA B N 1
ATOM 1249 C CA . ALA B 1 66 ? 1.842 -3.809 2.961 1 98.88 66 ALA B CA 1
ATOM 1250 C C . ALA B 1 66 ? 2.797 -3.018 3.852 1 98.88 66 ALA B C 1
ATOM 1252 O O . ALA B 1 66 ? 3.021 -1.826 3.627 1 98.88 66 ALA B O 1
ATOM 1253 N N . ALA B 1 67 ? 3.354 -3.674 4.852 1 98 67 ALA B N 1
ATOM 1254 C CA . ALA B 1 67 ? 4.281 -3.025 5.773 1 98 67 ALA B CA 1
ATOM 1255 C C . ALA B 1 67 ? 5.504 -2.49 5.035 1 98 67 ALA B C 1
ATOM 1257 O O . ALA B 1 67 ? 5.977 -1.387 5.32 1 98 67 ALA B O 1
ATOM 1258 N N . ASN B 1 68 ? 5.988 -3.205 4.09 1 98.44 68 ASN B N 1
ATOM 1259 C CA . ASN B 1 68 ? 7.16 -2.783 3.328 1 98.44 68 ASN B CA 1
ATOM 1260 C C . ASN B 1 68 ? 6.84 -1.603 2.416 1 98.44 68 ASN B C 1
ATOM 1262 O O . ASN B 1 68 ? 7.633 -0.669 2.297 1 98.44 68 ASN B O 1
ATOM 1266 N N . ALA B 1 69 ? 5.695 -1.716 1.771 1 98.38 69 ALA B N 1
ATOM 1267 C CA . ALA B 1 69 ? 5.258 -0.609 0.923 1 98.38 69 ALA B CA 1
ATOM 1268 C C . ALA B 1 69 ? 5.094 0.672 1.734 1 98.38 69 ALA B C 1
ATOM 1270 O O . ALA B 1 69 ? 5.594 1.729 1.346 1 98.38 69 ALA B O 1
ATOM 1271 N N . ILE B 1 70 ? 4.441 0.583 2.85 1 95.12 70 ILE B N 1
ATOM 1272 C CA . ILE B 1 70 ? 4.145 1.727 3.705 1 95.12 70 ILE B CA 1
ATOM 1273 C C . ILE B 1 70 ? 5.441 2.291 4.281 1 95.12 70 ILE B C 1
ATOM 1275 O O . ILE B 1 70 ? 5.629 3.508 4.328 1 95.12 70 ILE B O 1
ATOM 1279 N N . ALA B 1 71 ? 6.344 1.399 4.738 1 94.62 71 ALA B N 1
ATOM 1280 C CA . ALA B 1 71 ? 7.613 1.846 5.301 1 94.62 71 ALA B CA 1
ATOM 1281 C C . ALA B 1 71 ? 8.414 2.654 4.285 1 94.62 71 ALA B C 1
ATOM 1283 O O . ALA B 1 71 ? 8.953 3.715 4.609 1 94.62 71 ALA B O 1
ATOM 1284 N N . ARG B 1 72 ? 8.414 2.197 3.084 1 96.44 72 ARG B N 1
ATOM 1285 C CA . ARG B 1 72 ? 9.148 2.916 2.049 1 96.44 72 ARG B CA 1
ATOM 1286 C C . ARG B 1 72 ? 8.484 4.254 1.737 1 96.44 72 ARG B C 1
ATOM 1288 O O . ARG B 1 72 ? 9.172 5.266 1.567 1 96.44 72 ARG B O 1
ATOM 1295 N N . PHE B 1 73 ? 7.207 4.273 1.667 1 93.44 73 PHE B N 1
ATOM 1296 C CA . PHE B 1 73 ? 6.445 5.5 1.452 1 93.44 73 PHE B CA 1
ATOM 1297 C C . PHE B 1 73 ? 6.754 6.523 2.537 1 93.44 73 PHE B C 1
ATOM 1299 O O . PHE B 1 73 ? 7.039 7.688 2.236 1 93.44 73 PHE B O 1
ATOM 1306 N N . VAL B 1 74 ? 6.688 6.047 3.748 1 90.12 74 VAL B N 1
ATOM 1307 C CA . VAL B 1 74 ? 6.863 6.938 4.891 1 90.12 74 VAL B CA 1
ATOM 1308 C C . VAL B 1 74 ? 8.266 7.539 4.859 1 90.12 74 VAL B C 1
ATOM 1310 O O . VAL B 1 74 ? 8.438 8.734 5.109 1 90.12 74 VAL B O 1
ATOM 1313 N N . VAL B 1 75 ? 9.266 6.723 4.574 1 90.62 75 VAL B N 1
ATOM 1314 C CA . VAL B 1 75 ? 10.648 7.195 4.496 1 90.62 75 VAL B CA 1
ATOM 1315 C C . VAL B 1 75 ? 10.766 8.273 3.42 1 90.62 75 VAL B C 1
ATOM 1317 O O . VAL B 1 75 ? 11.281 9.359 3.674 1 90.62 75 VAL B O 1
ATOM 1320 N N . LEU B 1 76 ? 10.227 8.047 2.232 1 90.06 76 LEU B N 1
ATOM 1321 C CA . LEU B 1 76 ? 10.344 8.992 1.127 1 90.06 76 LEU B CA 1
ATOM 1322 C C . LEU B 1 76 ? 9.516 10.25 1.394 1 90.06 76 LEU B C 1
ATOM 1324 O O . LEU B 1 76 ? 9.938 11.352 1.057 1 90.06 76 LEU B O 1
ATOM 1328 N N . ALA B 1 77 ? 8.391 10.07 1.979 1 85.94 77 ALA B N 1
ATOM 1329 C CA . ALA B 1 77 ? 7.551 11.211 2.342 1 85.94 77 ALA B CA 1
ATOM 1330 C C . ALA B 1 77 ? 8.242 12.094 3.379 1 85.94 77 ALA B C 1
ATOM 1332 O O . ALA B 1 77 ? 8.195 13.32 3.291 1 85.94 77 ALA B O 1
ATOM 1333 N N . SER B 1 78 ? 8.805 11.43 4.332 1 83.75 78 SER B N 1
ATOM 1334 C CA . SER B 1 78 ? 9.523 12.156 5.375 1 83.75 78 SER B CA 1
ATOM 1335 C C . SER B 1 78 ? 10.688 12.945 4.789 1 83.75 78 SER B C 1
ATOM 1337 O O . SER B 1 78 ? 10.961 14.07 5.223 1 83.75 78 SER B O 1
ATOM 1339 N N . GLU B 1 79 ? 11.383 12.359 3.883 1 84 79 GLU B N 1
ATOM 1340 C CA . GLU B 1 79 ? 12.484 13.039 3.209 1 84 79 GLU B CA 1
ATOM 1341 C C .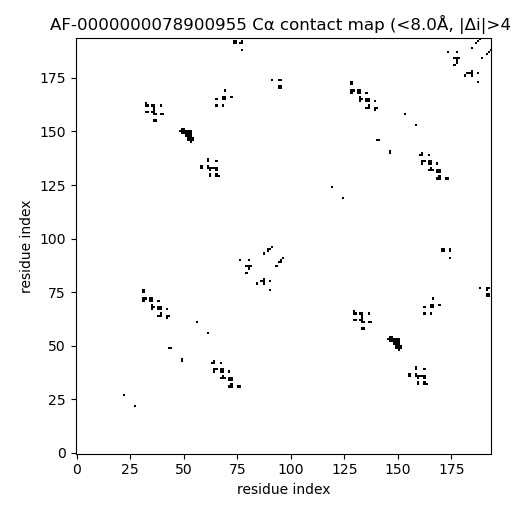 GLU B 1 79 ? 11.992 14.258 2.434 1 84 79 GLU B C 1
ATOM 1343 O O . GLU B 1 79 ? 12.633 15.312 2.453 1 84 79 GLU B O 1
ATOM 1348 N N . ARG B 1 80 ? 10.906 14.047 1.788 1 82.44 80 ARG B N 1
ATOM 1349 C CA . ARG B 1 80 ? 10.344 15.148 1.016 1 82.44 80 ARG B CA 1
ATOM 1350 C C . ARG B 1 80 ? 9.945 16.312 1.926 1 82.44 80 ARG B C 1
ATOM 1352 O O . ARG B 1 80 ? 10.148 17.469 1.579 1 82.44 80 ARG B O 1
ATOM 1359 N N . ILE B 1 81 ? 9.344 16.047 3.035 1 77.94 81 ILE B N 1
ATOM 1360 C CA . ILE B 1 81 ? 8.914 17.047 3.996 1 77.94 81 ILE B CA 1
ATOM 1361 C C . ILE B 1 81 ? 10.125 17.797 4.551 1 77.94 81 ILE B C 1
ATOM 1363 O O . ILE B 1 81 ? 10.086 19.016 4.727 1 77.94 81 ILE B O 1
ATOM 1367 N N . ARG B 1 82 ? 11.078 17.031 4.914 1 78.06 82 ARG B N 1
ATOM 1368 C CA . ARG B 1 82 ? 12.297 17.625 5.465 1 78.06 82 ARG B CA 1
ATOM 1369 C C . ARG B 1 82 ? 12.945 18.562 4.453 1 78.06 82 ARG B C 1
ATOM 1371 O O . ARG B 1 82 ? 13.453 19.625 4.82 1 78.06 82 ARG B O 1
ATOM 1378 N N . ASP B 1 83 ? 12.883 18.172 3.182 1 77.69 83 ASP B N 1
ATOM 1379 C CA . ASP B 1 83 ? 13.562 18.953 2.141 1 77.69 83 ASP B CA 1
ATOM 1380 C C . ASP B 1 83 ? 12.688 20.109 1.664 1 77.69 83 ASP B C 1
ATOM 1382 O O . ASP B 1 83 ? 13.195 21.047 1.05 1 77.69 83 ASP B O 1
ATOM 1386 N N . ARG B 1 84 ? 11.445 19.938 1.805 1 74.38 84 ARG B N 1
ATOM 1387 C CA . ARG B 1 84 ? 10.531 20.984 1.359 1 74.38 84 ARG B CA 1
ATOM 1388 C C . ARG B 1 84 ? 9.484 21.297 2.43 1 74.38 84 ARG B C 1
ATOM 1390 O O . ARG B 1 84 ? 8.297 21.031 2.236 1 74.38 84 ARG B O 1
ATOM 1397 N N . PRO B 1 85 ? 10.008 21.906 3.443 1 61.16 85 PRO B N 1
ATOM 1398 C CA . PRO B 1 85 ? 9.102 22.109 4.574 1 61.16 85 PRO B CA 1
ATOM 1399 C C . PRO B 1 85 ? 7.871 22.938 4.207 1 61.16 85 PRO B C 1
ATOM 1401 O O . PRO B 1 85 ? 6.809 22.781 4.816 1 61.16 85 PRO B O 1
ATOM 1404 N N . ASP B 1 86 ? 8.117 23.781 3.338 1 59.66 86 ASP B N 1
ATOM 1405 C CA . ASP B 1 86 ? 7 24.641 2.938 1 59.66 86 ASP B CA 1
ATOM 1406 C C . ASP B 1 86 ? 5.961 23.844 2.148 1 59.66 86 ASP B C 1
ATOM 1408 O O . ASP B 1 86 ? 4.809 24.281 2.027 1 59.66 86 ASP B O 1
ATOM 1412 N N . ASP B 1 87 ? 6.402 22.875 1.597 1 53.66 87 ASP B N 1
ATOM 1413 C CA . ASP B 1 87 ? 5.531 22 0.822 1 53.66 87 ASP B CA 1
ATOM 1414 C C . ASP B 1 87 ? 4.805 21.016 1.729 1 53.66 87 ASP B C 1
ATOM 1416 O O . ASP B 1 87 ? 3.971 20.234 1.263 1 53.66 87 ASP B O 1
ATOM 1420 N N . ASN B 1 88 ? 5.277 20.938 2.934 1 50.41 88 ASN B N 1
ATOM 1421 C CA . ASN B 1 88 ? 4.855 19.953 3.924 1 50.41 88 ASN B CA 1
ATOM 1422 C C . ASN B 1 88 ? 3.35 20 4.16 1 50.41 88 ASN B C 1
ATOM 1424 O O . ASN B 1 88 ? 2.762 19.047 4.664 1 50.41 88 ASN B O 1
ATOM 1428 N N . ARG B 1 89 ? 2.855 21.266 4.074 1 50.03 89 ARG B N 1
ATOM 1429 C CA . ARG B 1 89 ? 1.401 21.391 4.07 1 50.03 89 ARG B CA 1
ATOM 1430 C C . ARG B 1 89 ? 0.767 20.344 3.162 1 50.03 89 ARG B C 1
ATOM 1432 O O . ARG B 1 89 ? -0.33 19.844 3.441 1 50.03 89 ARG B O 1
ATOM 1439 N N . ASP B 1 90 ? 1.72 19.953 2.354 1 48.72 90 ASP B N 1
ATOM 1440 C CA . ASP B 1 90 ? 1.3 19.109 1.231 1 48.72 90 ASP B CA 1
ATOM 1441 C C . ASP B 1 90 ? 1.249 17.641 1.632 1 48.72 90 ASP B C 1
ATOM 1443 O O . ASP B 1 90 ? 0.37 16.906 1.185 1 48.72 90 ASP B O 1
ATOM 1447 N N . LEU B 1 91 ? 2.256 17.312 2.43 1 51.41 91 LEU B N 1
ATOM 1448 C CA . LEU B 1 91 ? 2.123 15.891 2.771 1 51.41 91 LEU B CA 1
ATOM 1449 C C . LEU B 1 91 ? 0.78 15.625 3.443 1 51.41 91 LEU B C 1
ATOM 1451 O O . LEU B 1 91 ? 0.136 14.609 3.166 1 51.41 91 LEU B O 1
ATOM 1455 N N . THR B 1 92 ? 0.524 16.562 4.402 1 51.34 92 THR B N 1
ATOM 1456 C CA . THR B 1 92 ? -0.839 16.5 4.918 1 51.34 92 THR B CA 1
ATOM 1457 C C . THR B 1 92 ? -1.849 16.484 3.773 1 51.34 92 THR B C 1
ATOM 1459 O O . THR B 1 92 ? -2.832 15.75 3.811 1 51.34 92 THR B O 1
ATOM 1462 N N . ARG B 1 93 ? -1.462 17.375 2.898 1 53.41 93 ARG B N 1
ATOM 1463 C CA . ARG B 1 93 ? -2.303 17.375 1.707 1 53.41 93 ARG B CA 1
ATOM 1464 C C . ARG B 1 93 ? -2.127 16.078 0.92 1 53.41 93 ARG B C 1
ATOM 1466 O O . ARG B 1 93 ? -3.094 15.547 0.375 1 53.41 93 ARG B O 1
ATOM 1473 N N . LEU B 1 94 ? -0.93 15.781 0.795 1 52.19 94 LEU B N 1
ATOM 1474 C CA . LEU B 1 94 ? -0.628 14.555 0.071 1 52.19 94 LEU B CA 1
ATOM 1475 C C . LEU B 1 94 ? -1.336 13.359 0.706 1 52.19 94 LEU B C 1
ATOM 1477 O O . LEU B 1 94 ? -1.814 12.469 -0 1 52.19 94 LEU B O 1
ATOM 1481 N N . LEU B 1 95 ? -1.231 13.5 2.021 1 53.09 95 LEU B N 1
ATOM 1482 C CA . LEU B 1 95 ? -1.937 12.453 2.752 1 53.09 95 LEU B CA 1
ATOM 1483 C C . LEU B 1 95 ? -3.439 12.711 2.752 1 53.09 95 LEU B C 1
ATOM 1485 O O . LEU B 1 95 ? -4.234 11.766 2.771 1 53.09 95 LEU B O 1
ATOM 1489 N N . LEU B 1 96 ? -3.754 14.016 2.697 1 49.03 96 LEU B N 1
ATOM 1490 C CA . LEU B 1 96 ? -5.16 14.406 2.742 1 49.03 96 LEU B CA 1
ATOM 1491 C C . LEU B 1 96 ? -5.691 14.68 1.34 1 49.03 96 LEU B C 1
ATOM 1493 O O . LEU B 1 96 ? -6.898 14.867 1.154 1 49.03 96 LEU B O 1
ATOM 1497 N N . GLY B 1 97 ? -5.215 14.242 0.267 1 41.31 97 GLY B N 1
ATOM 1498 C CA . GLY B 1 97 ? -5.73 14.688 -1.018 1 41.31 97 GLY B CA 1
ATOM 1499 C C . GLY B 1 97 ? -6.082 16.172 -1.039 1 41.31 97 GLY B C 1
ATOM 1500 O O . GLY B 1 97 ? -6.395 16.75 0 1 41.31 97 GLY B O 1
#

pLDDT: mean 76.69, std 23.66, range [30.12, 98.94]

Radius of gyration: 27.81 Å; Cα contacts (8 Å, |Δi|>4): 165; chains: 2; bounding box: 68×90×90 Å

Secondary structure (DSSP, 8-state):
------------------------HHHHHHHHHHHHHHHHHHHHHHH--TTSBGGG--HHHHHHHHHHHHHHHHHHHHHHHHH-TTGGGGHHHHHH-/------------------------HHHHHHHHHHHHHHHHHHHHHHH--TTSBGGG--HHHHHHHHHHHHHHHHHHHHHHHHH-GGGTHHHHHHHH-

Organism: Rhodospirillum centenum (strain ATCC 51521 / SW) (NCBI:txid414684)

Solvent-accessible surface area (backbone atoms only — not comparable to full-atom values): 10876 Å² total; per-residue (Å²): 134,83,80,77,76,74,74,76,75,72,76,74,74,73,72,70,60,78,65,74,79,67,76,46,69,67,53,44,52,53,50,44,27,48,53,9,14,49,39,31,50,51,48,48,62,70,73,44,74,39,76,41,36,47,67,69,66,43,68,71,55,35,26,53,35,24,44,36,17,45,51,44,37,26,53,53,50,41,52,48,32,71,74,31,56,82,74,30,70,34,49,63,34,71,50,54,102,135,83,78,77,77,75,73,78,74,73,77,73,74,72,71,71,62,79,68,76,79,69,74,45,70,68,52,45,52,52,49,45,27,46,54,9,13,49,38,30,50,51,47,48,62,71,71,44,73,40,76,41,35,47,66,69,65,44,68,73,56,36,24,52,37,24,44,37,18,44,52,44,37,28,55,54,50,50,51,48,32,72,75,32,56,84,52,32,68,34,49,55,30,66,40,51,102

Foldseek 3Di:
DDPPPPPPPPPPPPPVPPDPPPQDLVNLVVVLQVQLVVQLVVVDVVVDPPVDDPVVQDPVNVVVSVVRSVVSSVVSLVVVCVVCVVVNVCVCVSVVD/DDPPPPPPPPPPPPPVPPDPPPCDPVNLVVVLQVQLVVQLVVVDVVVDPPVDDPVVQDPVNVVVSVVRSVVSSVVSLVVVCVVCVVCNVCVCVVVVD